Protein AF-A0A7S3X2V7-F1 (afdb_monomer_lite)

Structure (mmCIF, N/CA/C/O backbone):
data_AF-A0A7S3X2V7-F1
#
_entry.id   AF-A0A7S3X2V7-F1
#
loop_
_atom_site.group_PDB
_atom_site.id
_atom_site.type_symbol
_atom_site.label_atom_id
_atom_site.label_alt_id
_atom_site.label_comp_id
_atom_site.label_asym_id
_atom_site.label_entity_id
_atom_site.label_seq_id
_atom_site.pdbx_PDB_ins_code
_atom_site.Cartn_x
_atom_site.Cartn_y
_atom_site.Cartn_z
_atom_site.occupancy
_atom_site.B_iso_or_equiv
_atom_site.auth_seq_id
_atom_site.auth_comp_id
_atom_site.auth_asym_id
_atom_site.auth_atom_id
_atom_site.pdbx_PDB_model_num
ATOM 1 N N . ARG A 1 1 ? 39.806 6.765 -41.021 1.00 55.94 1 ARG A N 1
ATOM 2 C CA . ARG A 1 1 ? 38.901 7.882 -40.631 1.00 55.94 1 ARG A CA 1
ATOM 3 C C . ARG A 1 1 ? 37.576 7.390 -40.038 1.00 55.94 1 ARG A C 1
ATOM 5 O O . ARG A 1 1 ? 37.162 7.951 -39.039 1.00 55.94 1 ARG A O 1
ATOM 12 N N . VAL A 1 2 ? 36.965 6.323 -40.567 1.00 74.69 2 VAL A N 1
ATOM 13 C CA . VAL A 1 2 ? 35.716 5.739 -40.024 1.00 74.69 2 VAL A CA 1
ATOM 14 C C . VAL A 1 2 ? 35.888 5.133 -38.618 1.00 74.69 2 VAL A C 1
ATOM 16 O O . VAL A 1 2 ? 35.018 5.305 -37.776 1.00 74.69 2 VAL A O 1
ATOM 19 N N . HIS A 1 3 ? 37.038 4.521 -38.315 1.00 81.56 3 HIS A N 1
ATOM 20 C CA . HIS A 1 3 ? 37.269 3.863 -37.017 1.00 81.56 3 HIS A CA 1
ATOM 21 C C . HIS A 1 3 ? 37.296 4.809 -35.804 1.00 81.56 3 HIS A C 1
ATOM 23 O O . HIS A 1 3 ? 36.786 4.449 -34.751 1.00 81.56 3 HIS A O 1
ATOM 29 N N . LEU A 1 4 ? 37.828 6.030 -35.946 1.00 86.00 4 LEU A N 1
ATOM 30 C CA . LEU A 1 4 ? 37.823 7.017 -34.854 1.00 86.00 4 LEU A CA 1
ATOM 31 C C . LEU A 1 4 ? 36.401 7.504 -34.549 1.00 86.00 4 LEU A C 1
ATOM 33 O O . LEU A 1 4 ? 36.032 7.639 -33.390 1.00 86.00 4 LEU A O 1
ATOM 37 N N . LEU A 1 5 ? 35.579 7.699 -35.584 1.00 87.81 5 LEU A N 1
ATOM 38 C CA . LEU A 1 5 ? 34.169 8.056 -35.411 1.00 87.81 5 LEU A CA 1
ATOM 39 C C . LEU A 1 5 ? 33.371 6.916 -34.764 1.00 87.81 5 LEU A C 1
ATOM 41 O O . LEU A 1 5 ? 32.508 7.169 -33.931 1.00 87.81 5 LEU A O 1
ATOM 45 N N . GLN A 1 6 ? 33.674 5.661 -35.112 1.00 90.25 6 GLN A N 1
ATOM 46 C CA . GLN A 1 6 ? 33.062 4.489 -34.479 1.00 90.25 6 GLN A CA 1
ATOM 47 C C . GLN A 1 6 ? 33.439 4.362 -32.998 1.00 90.25 6 GLN A C 1
ATOM 49 O O . GLN A 1 6 ? 32.568 4.042 -32.194 1.00 90.25 6 GLN A O 1
ATOM 54 N N . ALA A 1 7 ? 34.698 4.637 -32.641 1.00 91.31 7 ALA A N 1
ATOM 55 C CA . ALA A 1 7 ? 35.160 4.623 -31.254 1.00 91.31 7 ALA A CA 1
ATOM 56 C C . ALA A 1 7 ? 34.448 5.694 -30.414 1.00 91.31 7 ALA A C 1
ATOM 58 O O . ALA A 1 7 ? 33.842 5.369 -29.399 1.00 91.31 7 ALA A O 1
ATOM 59 N N . VAL A 1 8 ? 34.403 6.935 -30.907 1.00 93.12 8 VAL A N 1
ATOM 60 C CA . VAL A 1 8 ? 33.678 8.033 -30.247 1.00 93.12 8 VAL A CA 1
ATOM 61 C C . VAL A 1 8 ? 32.191 7.696 -30.094 1.00 93.12 8 VAL A C 1
ATOM 63 O O . VAL A 1 8 ? 31.619 7.865 -29.022 1.00 93.12 8 VAL A O 1
ATOM 66 N N . ALA A 1 9 ? 31.550 7.145 -31.130 1.00 92.62 9 ALA A N 1
ATOM 67 C CA . ALA A 1 9 ? 30.152 6.722 -31.039 1.00 92.62 9 ALA A CA 1
ATOM 68 C C . ALA A 1 9 ? 29.929 5.608 -29.998 1.00 92.62 9 ALA A C 1
ATOM 70 O O . ALA A 1 9 ? 28.878 5.573 -29.360 1.00 92.62 9 ALA A O 1
ATOM 71 N N . ALA A 1 10 ? 30.886 4.692 -29.821 1.00 93.38 10 ALA A N 1
ATOM 72 C CA . ALA A 1 10 ? 30.808 3.655 -28.796 1.00 93.38 10 ALA A CA 1
ATOM 73 C C . ALA A 1 10 ? 30.930 4.240 -27.381 1.00 93.38 10 ALA A C 1
ATOM 75 O O . ALA A 1 10 ? 30.140 3.868 -26.515 1.00 93.38 10 ALA A O 1
ATOM 76 N N . GLU A 1 11 ? 31.842 5.191 -27.168 1.00 94.94 11 GLU A N 1
ATOM 77 C CA . GLU A 1 11 ? 31.982 5.910 -25.894 1.00 94.94 11 GLU A CA 1
ATOM 78 C C . GLU A 1 11 ? 30.698 6.662 -25.526 1.00 94.94 11 GLU A C 1
ATOM 80 O O . GLU A 1 11 ? 30.207 6.524 -24.406 1.00 94.94 11 GLU A O 1
ATOM 85 N N . TYR A 1 12 ? 30.086 7.374 -26.480 1.00 95.25 12 TYR A N 1
ATOM 86 C CA . TYR A 1 12 ? 28.806 8.053 -26.250 1.00 95.25 12 TYR A CA 1
ATOM 87 C C . TYR A 1 12 ? 27.675 7.084 -25.886 1.00 95.25 12 TYR A C 1
ATOM 89 O O . TYR A 1 12 ? 26.901 7.374 -24.976 1.00 95.25 12 TYR A O 1
ATOM 97 N N . ARG A 1 13 ? 27.574 5.927 -26.558 1.00 94.38 13 ARG A N 1
ATOM 98 C CA . ARG A 1 13 ? 26.570 4.904 -26.209 1.00 94.38 13 ARG A CA 1
ATOM 99 C C . ARG A 1 13 ? 26.810 4.327 -24.818 1.00 94.38 13 ARG A C 1
ATOM 101 O O . ARG A 1 13 ? 25.853 4.136 -24.080 1.00 94.38 13 ARG A O 1
ATOM 108 N N . ALA A 1 14 ? 28.064 4.061 -24.456 1.00 94.69 14 ALA A N 1
ATOM 109 C CA . ALA A 1 14 ? 28.404 3.562 -23.128 1.00 94.69 14 ALA A CA 1
ATOM 110 C C . ALA A 1 14 ? 28.037 4.584 -22.042 1.00 94.69 14 ALA A C 1
ATOM 112 O O . ALA A 1 14 ? 27.352 4.232 -21.087 1.00 94.69 14 ALA A O 1
ATOM 113 N N . ALA A 1 15 ? 28.401 5.855 -22.232 1.00 95.69 15 ALA A N 1
ATOM 114 C CA . ALA A 1 15 ? 28.040 6.931 -21.312 1.00 95.69 15 ALA A CA 1
ATOM 115 C C . ALA A 1 15 ? 26.516 7.095 -21.186 1.00 95.69 15 ALA A C 1
ATOM 117 O O . ALA A 1 15 ? 25.999 7.201 -20.076 1.00 95.69 15 ALA A O 1
ATOM 118 N N . PHE A 1 16 ? 25.788 7.055 -22.306 1.00 94.38 16 PHE A N 1
ATOM 119 C CA . PHE A 1 16 ? 24.325 7.084 -22.299 1.00 94.38 16 PHE A CA 1
ATOM 120 C C . PHE A 1 16 ? 23.737 5.907 -21.515 1.00 94.38 16 PHE A C 1
ATOM 122 O O . PHE A 1 16 ? 22.870 6.117 -20.674 1.00 94.38 16 PHE A O 1
ATOM 129 N N . ASN A 1 17 ? 24.226 4.686 -21.748 1.00 91.75 17 ASN A N 1
ATOM 130 C CA . ASN A 1 17 ? 23.734 3.494 -21.062 1.00 91.75 17 ASN A CA 1
ATOM 131 C C . ASN A 1 17 ? 23.935 3.577 -19.541 1.00 91.75 17 ASN A C 1
ATOM 133 O O . ASN A 1 17 ? 23.062 3.144 -18.796 1.00 91.75 17 ASN A O 1
ATOM 137 N N . GLU A 1 18 ? 25.044 4.145 -19.067 1.00 94.94 18 GLU A N 1
ATOM 138 C CA . GLU A 1 18 ? 25.282 4.329 -17.628 1.00 94.94 18 GLU A CA 1
ATOM 139 C C . GLU A 1 18 ? 24.343 5.376 -17.007 1.00 94.94 18 GLU A C 1
ATOM 141 O O . GLU A 1 18 ? 23.775 5.145 -15.935 1.00 94.94 18 GLU A O 1
ATOM 146 N N . VAL A 1 19 ? 24.095 6.489 -17.707 1.00 94.00 19 VAL A N 1
ATOM 147 C CA . VAL A 1 19 ? 23.106 7.492 -17.272 1.00 94.00 19 VAL A CA 1
ATOM 148 C C . VAL A 1 19 ? 21.696 6.898 -17.271 1.00 94.00 19 VAL A C 1
ATOM 150 O O . VAL A 1 19 ? 20.950 7.083 -16.311 1.00 94.00 19 VAL A O 1
ATOM 153 N N . PHE A 1 20 ? 21.342 6.141 -18.310 1.00 90.12 20 PHE A N 1
ATOM 154 C CA . PHE A 1 20 ? 20.041 5.491 -18.430 1.00 90.12 20 PHE A CA 1
ATOM 155 C C . PHE A 1 20 ? 19.801 4.486 -17.299 1.00 90.12 20 PHE A C 1
ATOM 157 O O . PHE A 1 20 ? 18.752 4.532 -16.662 1.00 90.12 20 PHE A O 1
ATOM 164 N N . LYS A 1 21 ? 20.786 3.631 -16.986 1.00 90.06 21 LYS A N 1
ATOM 165 C CA . LYS A 1 21 ? 20.701 2.689 -15.856 1.00 90.06 21 LYS A CA 1
ATOM 166 C C . LYS A 1 21 ? 20.521 3.404 -14.522 1.00 90.06 21 LYS A C 1
ATOM 168 O O . LYS A 1 21 ? 19.701 2.973 -13.720 1.00 90.06 21 LYS A O 1
ATOM 173 N N . THR A 1 22 ? 21.265 4.488 -14.296 1.00 93.75 22 THR A N 1
ATOM 174 C CA . THR A 1 22 ? 21.130 5.297 -13.073 1.00 93.75 22 THR A CA 1
ATOM 175 C C . THR A 1 22 ? 19.715 5.862 -12.961 1.00 93.75 22 THR A C 1
ATOM 177 O O . THR A 1 22 ? 19.041 5.629 -11.966 1.00 93.75 22 THR A O 1
ATOM 180 N N . CYS A 1 23 ? 19.213 6.496 -14.025 1.00 91.19 23 CYS A N 1
ATOM 181 C CA . CYS A 1 23 ? 17.867 7.068 -14.055 1.00 91.19 23 CYS A CA 1
ATOM 182 C C . CYS A 1 23 ? 16.766 6.009 -13.861 1.00 91.19 23 CYS A C 1
ATOM 184 O O . CYS A 1 23 ? 15.805 6.231 -13.125 1.00 91.19 23 CYS A O 1
ATOM 186 N N . GLN A 1 24 ? 16.919 4.832 -14.475 1.00 89.31 24 GLN A N 1
ATOM 187 C CA . GLN A 1 24 ? 15.991 3.716 -14.295 1.00 89.31 24 GLN A CA 1
ATOM 188 C C . GLN A 1 24 ? 16.021 3.186 -12.852 1.00 89.31 24 GLN A C 1
ATOM 190 O O . GLN A 1 24 ? 14.971 2.867 -12.295 1.00 89.31 24 GLN A O 1
ATOM 195 N N . GLY A 1 25 ? 17.205 3.119 -12.237 1.00 90.12 25 GLY A N 1
ATOM 196 C CA . GLY A 1 25 ? 17.379 2.756 -10.831 1.00 90.12 25 GLY A CA 1
ATOM 197 C C . GLY A 1 25 ? 16.717 3.754 -9.881 1.00 90.12 25 GLY A C 1
ATOM 198 O O . GLY A 1 25 ? 15.956 3.343 -9.007 1.00 90.12 25 GLY A O 1
ATOM 199 N N . ASP A 1 26 ? 16.933 5.053 -10.099 1.00 91.69 26 ASP A N 1
ATOM 200 C CA . ASP A 1 26 ? 16.319 6.124 -9.307 1.00 91.69 26 ASP A CA 1
ATOM 201 C C . ASP A 1 26 ? 14.792 6.067 -9.399 1.00 91.69 26 ASP A C 1
ATOM 203 O O . ASP A 1 26 ? 14.102 6.088 -8.379 1.00 91.69 26 ASP A O 1
ATOM 207 N N . LYS A 1 27 ? 14.250 5.901 -10.614 1.00 90.00 27 LYS A N 1
ATOM 208 C CA . LYS A 1 27 ? 12.806 5.755 -10.812 1.00 90.00 27 LYS A CA 1
ATOM 209 C C . LYS A 1 27 ? 12.255 4.520 -10.100 1.00 90.00 27 LYS A C 1
ATOM 211 O O . LYS A 1 27 ? 11.235 4.623 -9.429 1.00 90.00 27 LYS A O 1
ATOM 216 N N . ARG A 1 28 ? 12.921 3.364 -10.207 1.00 89.56 28 ARG A N 1
ATOM 217 C CA . ARG A 1 28 ? 12.517 2.138 -9.491 1.00 89.56 28 ARG A CA 1
ATOM 218 C C . ARG A 1 28 ? 12.518 2.344 -7.975 1.00 89.56 28 ARG A C 1
ATOM 220 O O . ARG A 1 28 ? 11.549 1.974 -7.328 1.00 89.56 28 ARG A O 1
ATOM 227 N N . SER A 1 29 ? 13.535 3.014 -7.435 1.00 91.56 29 SER A N 1
ATOM 228 C CA . SER A 1 29 ? 13.614 3.357 -6.009 1.00 91.56 29 SER A CA 1
ATOM 229 C C . SER A 1 29 ? 12.447 4.244 -5.559 1.00 91.56 29 SER A C 1
ATOM 231 O O . SER A 1 29 ? 11.794 3.945 -4.562 1.00 91.56 29 SER A O 1
ATOM 233 N N . ILE A 1 30 ? 12.122 5.294 -6.323 1.00 91.62 30 ILE A N 1
ATOM 234 C CA . ILE A 1 30 ? 10.967 6.164 -6.041 1.00 91.62 30 ILE A CA 1
ATOM 235 C C . ILE A 1 30 ? 9.660 5.361 -6.096 1.00 91.62 30 ILE A C 1
ATOM 237 O O . ILE A 1 30 ? 8.814 5.486 -5.213 1.00 91.62 30 ILE A O 1
ATOM 241 N N . MET A 1 31 ? 9.503 4.490 -7.093 1.00 90.25 31 MET A N 1
ATOM 242 C CA . MET A 1 31 ? 8.327 3.627 -7.224 1.00 90.25 31 MET A CA 1
ATOM 243 C C . MET A 1 31 ? 8.175 2.672 -6.037 1.00 90.25 31 MET A C 1
ATOM 245 O O . MET A 1 31 ? 7.065 2.500 -5.533 1.00 90.25 31 MET A O 1
ATOM 249 N N . ASP A 1 32 ? 9.270 2.083 -5.561 1.00 90.44 32 ASP A N 1
ATOM 250 C CA . ASP A 1 32 ? 9.264 1.214 -4.385 1.00 90.44 32 ASP A CA 1
ATOM 251 C C . ASP A 1 32 ? 8.898 1.996 -3.113 1.00 90.44 32 ASP A C 1
ATOM 253 O O . ASP A 1 32 ? 8.081 1.523 -2.321 1.00 90.44 32 ASP A O 1
ATOM 257 N N . GLN A 1 33 ? 9.392 3.231 -2.959 1.00 91.38 33 GLN A N 1
ATOM 258 C CA . GLN A 1 33 ? 8.990 4.121 -1.861 1.00 91.38 33 GLN A CA 1
ATOM 259 C C . GLN A 1 33 ? 7.497 4.464 -1.910 1.00 91.38 33 GLN A C 1
ATOM 261 O O . GLN A 1 33 ? 6.827 4.455 -0.874 1.00 91.38 33 GLN A O 1
ATOM 266 N N . ILE A 1 34 ? 6.951 4.750 -3.098 1.00 91.06 34 ILE A N 1
ATOM 267 C CA . ILE A 1 34 ? 5.514 5.004 -3.251 1.00 91.06 34 ILE A CA 1
ATOM 268 C C . ILE A 1 34 ? 4.722 3.741 -2.900 1.00 91.06 34 ILE A C 1
ATOM 270 O O . ILE A 1 34 ? 3.756 3.826 -2.148 1.00 91.06 34 ILE A O 1
ATOM 274 N N . ARG A 1 35 ? 5.147 2.560 -3.366 1.00 90.75 35 ARG A N 1
ATOM 275 C CA . ARG A 1 35 ? 4.490 1.280 -3.055 1.00 90.75 35 ARG A CA 1
ATOM 276 C C . ARG A 1 35 ? 4.481 0.975 -1.562 1.00 90.75 35 ARG A C 1
ATOM 278 O O . ARG A 1 35 ? 3.449 0.550 -1.049 1.00 90.75 35 ARG A O 1
ATOM 285 N N . GLU A 1 36 ? 5.581 1.224 -0.857 1.00 90.81 36 GLU A N 1
ATOM 286 C CA . GLU A 1 36 ? 5.660 1.054 0.598 1.00 90.81 36 GLU A CA 1
ATOM 287 C C . GLU A 1 36 ? 4.659 1.970 1.321 1.00 90.81 36 GLU A C 1
ATOM 289 O O . GLU A 1 36 ? 3.871 1.514 2.156 1.00 90.81 36 GLU A O 1
ATOM 294 N N . LYS A 1 37 ? 4.614 3.254 0.944 1.00 90.56 37 LYS A N 1
ATOM 295 C CA . LYS A 1 37 ? 3.664 4.225 1.510 1.00 90.56 37 LYS A CA 1
ATOM 296 C C . LYS A 1 37 ? 2.216 3.870 1.173 1.00 90.56 37 LYS A C 1
ATOM 298 O O . LYS A 1 37 ? 1.359 3.912 2.053 1.00 90.56 37 LYS A O 1
ATOM 303 N N . THR A 1 38 ? 1.940 3.462 -0.062 1.00 89.94 38 THR A N 1
ATOM 304 C CA . THR A 1 38 ? 0.631 2.979 -0.522 1.00 89.94 38 THR A CA 1
ATOM 305 C C . THR A 1 38 ? 0.191 1.732 0.242 1.00 89.94 38 THR A C 1
ATOM 307 O O . THR A 1 38 ? -0.965 1.651 0.656 1.00 89.94 38 THR A O 1
ATOM 310 N N . ALA A 1 39 ? 1.095 0.788 0.511 1.00 89.88 39 ALA A N 1
ATOM 311 C CA . ALA A 1 39 ? 0.797 -0.383 1.330 1.00 89.88 39 ALA A CA 1
ATOM 312 C C . ALA A 1 39 ? 0.440 0.010 2.773 1.00 89.88 39 ALA A C 1
ATOM 314 O O . ALA A 1 39 ? -0.544 -0.494 3.321 1.00 89.88 39 ALA A O 1
ATOM 315 N N . ARG A 1 40 ? 1.169 0.968 3.366 1.00 90.44 40 ARG A N 1
ATOM 316 C CA . ARG A 1 40 ? 0.821 1.512 4.688 1.00 90.44 40 ARG A CA 1
ATOM 317 C C . ARG A 1 40 ? -0.536 2.220 4.673 1.00 90.44 40 ARG A C 1
ATOM 319 O O . ARG A 1 40 ? -1.332 1.982 5.575 1.00 90.44 40 ARG A O 1
ATOM 326 N N . MET A 1 41 ? -0.841 3.015 3.644 1.00 88.75 41 MET A N 1
ATOM 327 C CA . MET A 1 41 ? -2.157 3.650 3.488 1.00 88.75 41 MET A CA 1
ATOM 328 C C . MET A 1 41 ? -3.286 2.614 3.410 1.00 88.75 41 MET A C 1
ATOM 330 O O . MET A 1 41 ? -4.289 2.772 4.100 1.00 88.75 41 MET A O 1
ATOM 334 N N . ARG A 1 42 ? -3.109 1.521 2.653 1.00 88.62 42 ARG A N 1
ATOM 335 C CA . ARG A 1 42 ? -4.083 0.414 2.593 1.00 88.62 42 ARG A CA 1
ATOM 336 C C . ARG A 1 42 ? -4.277 -0.265 3.956 1.00 88.62 42 ARG A C 1
ATOM 338 O O . ARG A 1 42 ? -5.409 -0.581 4.303 1.00 88.62 42 ARG A O 1
ATOM 345 N N . SER A 1 43 ? -3.210 -0.443 4.744 1.00 87.06 43 SER A N 1
ATOM 346 C CA . SER A 1 43 ? -3.307 -0.960 6.123 1.00 87.06 43 SER A CA 1
ATOM 347 C C . SER A 1 43 ? -4.141 -0.040 7.011 1.00 87.06 43 SER A C 1
ATOM 349 O O . SER A 1 43 ? -5.055 -0.506 7.678 1.00 87.06 43 SER A O 1
ATOM 351 N N . ILE A 1 44 ? -3.868 1.268 6.985 1.00 86.75 44 ILE A N 1
ATOM 352 C CA . ILE A 1 44 ? -4.601 2.253 7.794 1.00 86.75 44 ILE A CA 1
ATOM 353 C C . ILE A 1 44 ? -6.078 2.311 7.380 1.00 86.75 44 ILE A C 1
ATOM 355 O O . ILE A 1 44 ? -6.956 2.352 8.236 1.00 86.75 44 ILE A O 1
ATOM 359 N N . LEU A 1 45 ? -6.370 2.269 6.078 1.00 86.31 45 LEU A N 1
ATOM 360 C CA . LEU A 1 45 ? -7.742 2.221 5.563 1.00 86.31 45 LEU A CA 1
ATOM 361 C C . LEU A 1 45 ? -8.481 0.949 6.003 1.00 86.31 45 LEU A C 1
ATOM 363 O O . LEU A 1 45 ? -9.645 1.027 6.391 1.00 86.31 45 LEU A O 1
ATOM 367 N N . ALA A 1 46 ? -7.798 -0.201 6.016 1.00 84.62 46 ALA A N 1
ATOM 368 C CA . ALA A 1 46 ? -8.351 -1.446 6.542 1.00 84.62 46 ALA A CA 1
ATOM 369 C C . ALA A 1 46 ? -8.615 -1.368 8.058 1.00 84.62 46 ALA A C 1
ATOM 371 O O . ALA A 1 46 ? -9.652 -1.843 8.518 1.00 84.62 46 ALA A O 1
ATOM 372 N N . GLU A 1 47 ? -7.720 -0.734 8.825 1.00 83.75 47 GLU A N 1
ATOM 373 C CA . GLU A 1 47 ? -7.898 -0.482 10.264 1.00 83.75 47 GLU A CA 1
ATOM 374 C C . GLU A 1 47 ? -9.081 0.464 10.547 1.00 83.75 47 GLU A C 1
ATOM 376 O O . GLU A 1 47 ? -9.816 0.260 11.513 1.00 83.75 47 GLU A O 1
ATOM 381 N N . LEU A 1 48 ? -9.300 1.471 9.695 1.00 82.31 48 LEU A N 1
ATOM 382 C CA . LEU A 1 48 ? -10.427 2.408 9.785 1.00 82.31 48 LEU A CA 1
ATOM 383 C C . LEU A 1 48 ? -11.733 1.862 9.178 1.00 82.31 48 LEU A C 1
ATOM 385 O O . LEU A 1 48 ? -12.777 2.488 9.349 1.00 82.31 48 LEU A O 1
ATOM 389 N N . GLN A 1 49 ? -11.685 0.716 8.487 1.00 79.50 49 GLN A N 1
ATOM 390 C CA . GLN A 1 49 ? -12.793 0.134 7.714 1.00 79.50 49 GLN A CA 1
ATOM 391 C C . GLN A 1 49 ? -13.389 1.096 6.669 1.00 79.50 49 GLN A C 1
ATOM 393 O O . GLN A 1 49 ? -14.597 1.111 6.433 1.00 79.50 49 GLN A O 1
ATOM 398 N N . VAL A 1 50 ? -12.535 1.901 6.033 1.00 80.31 50 VAL A N 1
ATOM 399 C CA . VAL A 1 50 ? -12.923 2.824 4.958 1.00 80.31 50 VAL A CA 1
ATOM 400 C C . VAL A 1 50 ? -12.417 2.276 3.629 1.00 80.31 50 VAL A C 1
ATOM 402 O O . VAL A 1 50 ? -11.219 2.069 3.451 1.00 80.31 50 VAL A O 1
ATOM 405 N N . GLU A 1 51 ? -13.326 2.062 2.680 1.00 73.44 51 GLU A N 1
ATOM 406 C CA . GLU A 1 51 ? -12.958 1.725 1.305 1.00 73.44 51 GLU A CA 1
ATOM 407 C C . GLU A 1 51 ? -12.663 3.010 0.524 1.00 73.44 51 GLU A C 1
ATOM 409 O O . GLU A 1 51 ? -13.562 3.784 0.198 1.00 73.44 51 GLU A O 1
ATOM 414 N N . GLU A 1 52 ? -11.385 3.244 0.229 1.00 77.81 52 GLU A N 1
ATOM 415 C CA . GLU A 1 52 ? -10.926 4.348 -0.615 1.00 77.81 52 GLU A CA 1
ATOM 416 C C . GLU A 1 52 ? -9.880 3.844 -1.618 1.00 77.81 52 GLU A C 1
ATOM 418 O O . GLU A 1 52 ? -9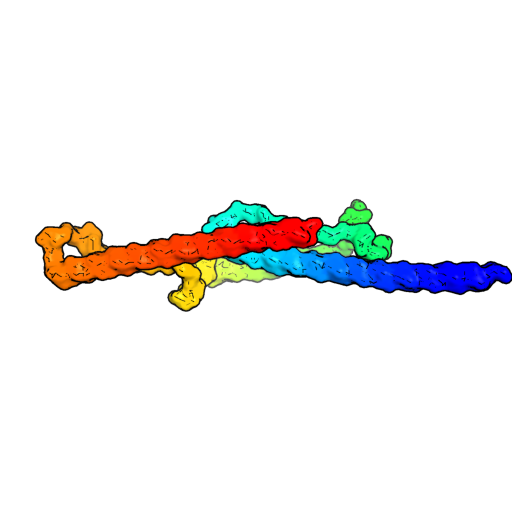.054 2.983 -1.299 1.00 77.81 52 GLU A O 1
ATOM 423 N N . GLU A 1 53 ? -9.907 4.380 -2.840 1.00 76.06 53 GLU A N 1
ATOM 424 C CA . GLU A 1 53 ? -8.914 4.053 -3.861 1.00 76.06 53 GLU A CA 1
ATOM 425 C C . GLU A 1 53 ? -7.560 4.690 -3.534 1.00 76.06 53 GLU A C 1
ATOM 427 O O . GLU A 1 53 ? -7.429 5.907 -3.393 1.00 76.06 53 GLU A O 1
ATOM 432 N N . VAL A 1 54 ? -6.526 3.850 -3.453 1.00 81.31 54 VAL A N 1
ATOM 433 C CA . VAL A 1 54 ? -5.144 4.289 -3.241 1.00 81.31 54 VAL A CA 1
ATOM 434 C C . VAL A 1 54 ? -4.374 4.196 -4.563 1.00 81.31 54 VAL A C 1
ATOM 436 O O . VAL A 1 54 ? -4.405 3.127 -5.180 1.00 81.31 54 VAL A O 1
ATOM 439 N N . PRO A 1 55 ? -3.648 5.252 -4.984 1.00 76.81 55 PRO A N 1
ATOM 440 C CA . PRO A 1 55 ? -2.852 5.230 -6.208 1.00 76.81 55 PRO A CA 1
ATOM 441 C C . PRO A 1 55 ? -1.855 4.066 -6.241 1.00 76.81 55 PRO A C 1
ATOM 443 O O . PRO A 1 55 ? -1.085 3.863 -5.297 1.00 76.81 55 PRO A O 1
ATOM 446 N N . ASP A 1 56 ? -1.860 3.324 -7.348 1.00 79.31 56 ASP A N 1
ATOM 447 C CA . ASP A 1 56 ? -0.951 2.208 -7.610 1.00 79.31 56 ASP A CA 1
ATOM 448 C C . ASP A 1 56 ? -0.138 2.501 -8.877 1.00 79.31 56 ASP A C 1
ATOM 450 O O . ASP A 1 56 ? -0.572 2.180 -9.987 1.00 79.31 56 ASP A O 1
ATOM 454 N N . PRO A 1 57 ? 1.008 3.190 -8.758 1.00 80.12 57 PRO A N 1
ATOM 455 C CA . PRO A 1 57 ? 1.793 3.530 -9.928 1.00 80.12 57 PRO A CA 1
ATOM 456 C C . PRO A 1 57 ? 2.438 2.266 -10.511 1.00 80.12 57 PRO A C 1
ATOM 458 O O . PRO A 1 57 ? 3.004 1.428 -9.799 1.00 80.12 57 PRO A O 1
ATOM 461 N N . GLN A 1 58 ? 2.390 2.159 -11.836 1.00 80.81 58 GLN A N 1
ATOM 462 C CA . GLN A 1 58 ? 3.008 1.085 -12.607 1.00 80.81 58 GLN A CA 1
ATOM 463 C C . GLN A 1 58 ? 4.000 1.678 -13.608 1.00 80.81 58 GLN A C 1
ATOM 465 O O . GLN A 1 58 ? 3.794 2.778 -14.122 1.00 80.81 58 GLN A O 1
ATOM 470 N N . LEU A 1 59 ? 5.091 0.955 -13.866 1.00 78.69 59 LEU A N 1
ATOM 471 C CA . LEU A 1 59 ? 6.028 1.332 -14.922 1.00 78.69 59 LEU A CA 1
ATOM 472 C C . LEU A 1 59 ? 5.360 1.107 -16.277 1.00 78.69 59 LEU A C 1
ATOM 474 O O . LEU A 1 59 ? 4.665 0.111 -16.480 1.00 78.69 59 LEU A O 1
ATOM 478 N N . HIS A 1 60 ? 5.584 2.025 -17.209 1.00 79.88 60 HIS A N 1
ATOM 479 C CA . HIS A 1 60 ? 5.134 1.820 -18.577 1.00 79.88 60 HIS A CA 1
ATOM 480 C C . HIS A 1 60 ? 6.089 0.853 -19.286 1.00 79.88 60 HIS A C 1
ATOM 482 O O . HIS A 1 60 ? 7.304 0.974 -19.162 1.00 79.88 60 HIS A O 1
ATOM 488 N N . ASP A 1 61 ? 5.548 -0.042 -20.113 1.00 78.25 61 ASP A N 1
ATOM 489 C CA . ASP A 1 61 ? 6.306 -0.942 -20.995 1.00 78.25 61 ASP A CA 1
ATOM 490 C C . ASP A 1 61 ? 7.468 -0.280 -21.766 1.00 78.25 61 ASP A C 1
ATOM 492 O O . ASP A 1 61 ? 8.487 -0.914 -22.009 1.00 78.25 61 ASP A O 1
ATOM 496 N N . THR A 1 62 ? 7.365 1.001 -22.139 1.00 79.19 62 THR A N 1
ATOM 497 C CA . THR A 1 62 ? 8.425 1.715 -22.874 1.00 79.19 62 THR A CA 1
ATOM 498 C C . THR A 1 62 ? 9.644 2.067 -22.018 1.00 79.19 62 THR A C 1
ATOM 500 O O . THR A 1 62 ? 10.662 2.509 -22.543 1.00 79.19 62 THR A O 1
ATOM 503 N N . GLU A 1 63 ? 9.535 1.933 -20.699 1.00 79.50 63 GLU A N 1
ATOM 504 C CA . GLU A 1 63 ? 10.585 2.266 -19.731 1.00 79.50 63 GLU A CA 1
ATOM 505 C C . GLU A 1 63 ? 11.495 1.071 -19.433 1.00 79.50 63 GLU A C 1
ATOM 507 O O . GLU A 1 63 ? 12.583 1.229 -18.870 1.00 79.50 63 GLU A O 1
ATOM 512 N N . GLU A 1 64 ? 11.075 -0.126 -19.841 1.00 80.19 64 GLU A N 1
ATOM 513 C CA . GLU A 1 64 ? 11.881 -1.334 -19.791 1.00 80.19 64 GLU A CA 1
ATOM 514 C C . GLU A 1 64 ? 12.477 -1.611 -21.170 1.00 80.19 64 GLU A C 1
ATOM 516 O O . GLU A 1 64 ? 11.784 -1.999 -22.106 1.00 80.19 64 GLU A O 1
ATOM 521 N N . ALA A 1 65 ? 13.794 -1.430 -21.298 1.00 79.81 65 ALA A N 1
ATOM 522 C CA . ALA A 1 65 ? 14.499 -1.644 -22.563 1.00 79.81 65 ALA A CA 1
ATOM 523 C C . ALA A 1 65 ? 14.279 -3.058 -23.138 1.00 79.81 65 ALA A C 1
ATOM 525 O O . ALA A 1 65 ? 14.167 -3.225 -24.352 1.00 79.81 65 ALA A O 1
ATOM 526 N N . ASP A 1 66 ? 14.168 -4.060 -22.262 1.00 82.44 66 ASP A N 1
ATOM 527 C CA . ASP A 1 66 ? 13.989 -5.460 -22.644 1.00 82.44 66 ASP A CA 1
ATOM 528 C C . ASP A 1 66 ? 12.543 -5.804 -23.032 1.00 82.44 66 ASP A C 1
ATOM 530 O O . ASP A 1 66 ? 12.325 -6.847 -23.647 1.00 82.44 66 ASP A O 1
ATOM 534 N N . ALA A 1 67 ? 11.559 -4.942 -22.738 1.00 83.06 67 ALA A N 1
ATOM 535 C CA . ALA A 1 67 ? 10.156 -5.207 -23.064 1.00 83.06 67 ALA A CA 1
ATOM 536 C C . ALA A 1 67 ? 9.936 -5.374 -24.574 1.00 83.06 67 ALA A C 1
ATOM 538 O O . ALA A 1 67 ? 9.117 -6.182 -24.986 1.00 83.06 67 ALA A O 1
ATOM 539 N N . VAL A 1 68 ? 10.727 -4.693 -25.410 1.00 82.94 68 VAL A N 1
ATOM 540 C CA . VAL A 1 68 ? 10.679 -4.829 -26.880 1.00 82.94 68 VAL A CA 1
ATOM 541 C C . VAL A 1 68 ? 11.099 -6.228 -27.353 1.00 82.94 68 VAL A C 1
ATOM 543 O O . VAL A 1 68 ? 10.722 -6.658 -28.441 1.00 82.94 68 VAL A O 1
ATOM 546 N N . LEU A 1 69 ? 11.903 -6.938 -26.559 1.00 86.50 69 LEU A N 1
ATOM 547 C CA . LEU A 1 69 ? 12.369 -8.290 -26.874 1.00 86.50 69 LEU A CA 1
ATOM 548 C C . LEU A 1 69 ? 11.434 -9.375 -26.329 1.00 86.50 69 LEU A C 1
ATOM 550 O O . LEU A 1 69 ? 11.615 -10.549 -26.655 1.00 86.50 69 LEU A O 1
ATOM 554 N N . GLN A 1 70 ? 10.463 -9.002 -25.497 1.00 85.31 70 GLN A N 1
ATOM 555 C CA . GLN A 1 70 ? 9.504 -9.919 -24.900 1.00 85.31 70 GLN A CA 1
ATOM 556 C C . GLN A 1 70 ? 8.170 -9.820 -25.635 1.00 85.31 70 GLN A C 1
ATOM 558 O O . GLN A 1 70 ? 7.660 -8.733 -25.871 1.00 85.31 70 GLN A O 1
ATOM 563 N N . VAL A 1 71 ? 7.599 -10.973 -25.979 1.00 85.69 71 VAL A N 1
ATOM 564 C CA . VAL A 1 71 ? 6.249 -11.055 -26.543 1.00 85.69 71 VAL A CA 1
ATOM 565 C C . VAL A 1 71 ? 5.301 -11.412 -25.410 1.00 85.69 71 VAL A C 1
ATOM 567 O O . VAL A 1 71 ? 5.509 -12.420 -24.731 1.00 85.69 71 VAL A O 1
ATOM 570 N N . LYS A 1 72 ? 4.273 -10.593 -25.191 1.00 84.88 72 LYS A N 1
ATOM 571 C CA . LYS A 1 72 ? 3.232 -10.881 -24.198 1.00 84.88 72 LYS A CA 1
ATOM 572 C C . LYS A 1 72 ? 2.217 -11.849 -24.803 1.00 84.88 72 LYS A C 1
ATOM 574 O O . LYS A 1 72 ? 1.859 -11.725 -25.971 1.00 84.88 72 LYS A O 1
ATOM 579 N N . ASP A 1 73 ? 1.665 -12.754 -23.998 1.00 85.19 73 ASP A N 1
ATOM 580 C CA . ASP A 1 73 ? 0.616 -13.682 -24.459 1.00 85.19 73 ASP A CA 1
ATOM 581 C C . ASP A 1 73 ? -0.605 -12.943 -25.036 1.00 85.19 73 ASP A C 1
ATOM 583 O O . ASP A 1 73 ? -1.250 -13.427 -25.961 1.00 85.19 73 ASP A O 1
ATOM 587 N N . SER A 1 74 ? -0.882 -11.727 -24.550 1.00 84.94 74 SER A N 1
ATOM 588 C CA . SER A 1 74 ? -1.935 -10.847 -25.070 1.00 84.94 74 SER A CA 1
ATOM 589 C C . SER A 1 74 ? -1.698 -10.352 -26.502 1.00 84.94 74 SER A C 1
ATOM 591 O O . SER A 1 74 ? -2.642 -9.914 -27.153 1.00 84.94 74 SER A O 1
ATOM 593 N N . GLU A 1 75 ? -0.458 -10.383 -26.995 1.00 85.38 75 GLU A N 1
ATOM 594 C CA . GLU A 1 75 ? -0.113 -10.013 -28.376 1.00 85.38 75 GLU A CA 1
ATOM 595 C C . GLU A 1 75 ? -0.342 -11.177 -29.354 1.00 85.38 75 GLU A C 1
ATOM 597 O O . GLU A 1 75 ? -0.392 -10.979 -30.572 1.00 85.38 75 GLU A O 1
ATOM 602 N N . ILE A 1 76 ? -0.524 -12.396 -28.836 1.00 86.12 76 ILE A N 1
ATOM 603 C CA . ILE A 1 76 ? -0.790 -13.593 -29.628 1.00 86.12 76 ILE A CA 1
ATOM 604 C C . ILE A 1 76 ? -2.304 -13.727 -29.807 1.00 86.12 76 ILE A C 1
ATOM 606 O O . ILE A 1 76 ? -3.032 -14.174 -28.930 1.00 86.12 76 ILE A O 1
ATOM 610 N N . SER A 1 77 ? -2.790 -13.358 -30.990 1.00 85.94 77 SER A N 1
ATOM 611 C CA . SER A 1 77 ? -4.218 -13.440 -31.346 1.00 85.94 77 SER A CA 1
ATOM 612 C C . SER A 1 77 ? -4.719 -14.859 -31.643 1.00 85.94 77 SER A C 1
ATOM 614 O O . SER A 1 77 ? -5.914 -15.063 -31.846 1.00 85.94 77 SER A O 1
ATOM 616 N N . VAL A 1 78 ? -3.817 -15.840 -31.701 1.00 87.88 78 VAL A N 1
ATOM 617 C CA . VAL A 1 78 ? -4.140 -17.230 -32.033 1.00 87.88 78 VAL A CA 1
ATOM 618 C C . VAL A 1 78 ? -4.303 -18.034 -30.750 1.00 87.88 78 VAL A C 1
ATOM 620 O O . VAL A 1 78 ? -3.418 -18.036 -29.897 1.00 87.88 78 VAL A O 1
ATOM 623 N N . GLU A 1 79 ? -5.413 -18.764 -30.636 1.00 81.94 79 GLU A N 1
ATOM 624 C CA . GLU A 1 79 ? -5.613 -19.702 -29.534 1.00 81.94 79 GLU A CA 1
ATOM 625 C C . GLU A 1 79 ? -4.512 -20.767 -29.539 1.00 81.94 79 GLU A C 1
ATOM 627 O O . GLU A 1 79 ? -4.244 -21.419 -30.554 1.00 81.94 79 GLU A O 1
ATOM 632 N N . LYS A 1 80 ? -3.864 -20.953 -28.385 1.00 83.75 80 LYS A N 1
ATOM 633 C CA . LYS A 1 80 ? -2.875 -22.014 -28.206 1.00 83.75 80 LYS A CA 1
ATOM 634 C C . LYS A 1 80 ? -3.553 -23.353 -28.481 1.00 83.75 80 LYS A C 1
ATOM 636 O O . LYS A 1 80 ? -4.457 -23.750 -27.753 1.00 83.75 80 LYS A O 1
ATOM 641 N N . TRP A 1 81 ? -3.104 -24.059 -29.515 1.00 85.88 81 TRP A N 1
ATOM 642 C CA . TRP A 1 81 ? -3.597 -25.404 -29.779 1.00 85.88 81 TRP A CA 1
ATOM 643 C C . TRP A 1 81 ? -3.150 -26.345 -28.657 1.00 85.88 81 TRP A C 1
ATOM 645 O O . TRP A 1 81 ? -1.957 -26.460 -28.372 1.00 85.88 81 TRP A O 1
ATOM 655 N N . ILE A 1 82 ? -4.119 -27.007 -28.030 1.00 85.00 82 ILE A N 1
ATOM 656 C CA . ILE A 1 82 ? -3.905 -27.980 -26.960 1.00 85.00 82 ILE A CA 1
ATOM 657 C C . ILE A 1 82 ? -4.250 -29.360 -27.523 1.00 85.00 82 ILE A C 1
ATOM 659 O O . ILE A 1 82 ? -5.329 -29.568 -28.083 1.00 85.00 82 ILE A O 1
ATOM 663 N N . SER A 1 83 ? -3.329 -30.315 -27.385 1.00 90.25 83 SER A N 1
ATOM 664 C CA . SER A 1 83 ? -3.581 -31.704 -27.783 1.00 90.25 83 SER A CA 1
ATOM 665 C C . SER A 1 83 ? -4.707 -32.315 -26.931 1.00 90.25 83 SER A C 1
ATOM 667 O O . SER A 1 83 ? -4.784 -32.017 -25.738 1.00 90.25 83 SER A O 1
ATOM 669 N N . PRO A 1 84 ? -5.540 -33.235 -27.459 1.00 89.56 84 PRO A N 1
ATOM 670 C CA . PRO A 1 84 ? -6.586 -33.901 -26.676 1.00 89.56 84 PRO A CA 1
ATOM 671 C C . PRO A 1 84 ? -6.088 -34.576 -25.387 1.00 89.56 84 PRO A C 1
ATOM 673 O O . PRO A 1 84 ? -6.821 -34.650 -24.403 1.00 89.56 84 PRO A O 1
ATOM 676 N N . GLU A 1 85 ? -4.847 -35.072 -25.367 1.00 88.50 85 GLU A N 1
ATOM 677 C CA . GLU A 1 85 ? -4.237 -35.651 -24.161 1.00 88.50 85 GLU A CA 1
ATOM 678 C C . GLU A 1 85 ? -3.882 -34.593 -23.111 1.00 88.50 85 GLU A C 1
ATOM 680 O O . GLU A 1 85 ? -4.009 -34.827 -21.911 1.00 88.50 85 GLU A O 1
ATOM 685 N N . GLU A 1 86 ? -3.432 -33.425 -23.560 1.00 87.44 86 GLU A N 1
ATOM 686 C CA . GLU A 1 86 ? -3.058 -32.308 -22.699 1.00 87.44 86 GLU A CA 1
ATOM 687 C C . GLU A 1 86 ? -4.306 -31.621 -22.137 1.00 87.44 86 GLU A C 1
ATOM 689 O O . GLU A 1 86 ? -4.351 -31.313 -20.949 1.00 87.44 86 GLU A O 1
ATOM 694 N N . GLN A 1 87 ? -5.368 -31.523 -22.940 1.00 88.94 87 GLN A N 1
ATOM 695 C CA . GLN A 1 87 ? -6.677 -31.056 -22.494 1.00 88.94 87 GLN A CA 1
ATOM 696 C C . GLN A 1 87 ? -7.245 -31.952 -21.385 1.00 88.94 87 GLN A C 1
ATOM 698 O O . GLN A 1 87 ? -7.635 -31.446 -20.339 1.00 88.94 87 GLN A O 1
ATOM 703 N N . LYS A 1 88 ? -7.186 -33.283 -21.548 1.00 91.25 88 LYS A N 1
ATOM 704 C CA . LYS A 1 88 ? -7.595 -34.228 -20.492 1.00 91.25 88 LYS A CA 1
ATOM 705 C C . LYS A 1 88 ? -6.795 -34.048 -19.204 1.00 91.25 88 LYS A C 1
ATOM 707 O O . LYS A 1 88 ? -7.381 -34.058 -18.133 1.00 91.25 88 LYS A O 1
ATOM 712 N N . LYS A 1 89 ? -5.477 -33.832 -19.290 1.00 91.38 89 LYS A N 1
ATOM 713 C CA . LYS A 1 89 ? -4.649 -33.557 -18.102 1.00 91.38 89 LYS A CA 1
ATOM 714 C C . LYS A 1 89 ? -5.046 -32.258 -17.405 1.00 91.38 89 LYS A C 1
ATOM 716 O O . LYS A 1 89 ? -5.051 -32.218 -16.178 1.00 91.38 89 LYS A O 1
ATOM 721 N N . ILE A 1 90 ? -5.353 -31.206 -18.167 1.00 89.69 90 ILE A N 1
ATOM 722 C CA . ILE A 1 90 ? -5.816 -29.924 -17.621 1.00 89.69 90 ILE A CA 1
ATOM 723 C C . ILE A 1 90 ? -7.171 -30.103 -16.935 1.00 89.69 90 ILE A C 1
ATOM 725 O O . ILE A 1 90 ? -7.354 -29.613 -15.823 1.00 89.69 90 ILE A O 1
ATOM 729 N N . ASP A 1 91 ? -8.096 -30.821 -17.565 1.00 90.94 91 ASP A N 1
ATOM 730 C CA . ASP A 1 91 ? -9.439 -31.047 -17.032 1.00 90.94 91 ASP A CA 1
ATOM 731 C C . ASP A 1 91 ? -9.409 -31.958 -15.794 1.00 90.94 91 ASP A C 1
ATOM 733 O O . ASP A 1 91 ? -10.036 -31.630 -14.789 1.00 90.94 91 ASP A O 1
ATOM 737 N N . ASP A 1 92 ? -8.602 -33.024 -15.799 1.00 92.50 92 ASP A N 1
ATOM 738 C CA . ASP A 1 92 ? -8.375 -33.887 -14.631 1.00 92.50 92 ASP A CA 1
ATOM 739 C C . ASP A 1 92 ? -7.737 -33.105 -13.470 1.00 92.50 92 ASP A C 1
ATOM 741 O O . ASP A 1 92 ? -8.123 -33.266 -12.310 1.00 92.50 92 ASP A O 1
ATOM 745 N N . ALA A 1 93 ? -6.767 -32.228 -13.762 1.00 90.50 93 ALA A N 1
ATOM 746 C CA . ALA A 1 93 ? -6.143 -31.372 -12.756 1.00 90.50 93 ALA A CA 1
ATOM 747 C C . ALA A 1 93 ? -7.137 -30.356 -12.174 1.00 90.50 93 ALA A C 1
ATOM 749 O O . ALA A 1 93 ? -7.177 -30.175 -10.956 1.00 90.50 93 ALA A O 1
ATOM 750 N N . LYS A 1 94 ? -7.970 -29.733 -13.019 1.00 91.38 94 LYS A N 1
ATOM 751 C CA . LYS A 1 94 ? -9.042 -28.826 -12.585 1.00 91.38 94 LYS A CA 1
ATOM 752 C C . LYS A 1 94 ? -10.080 -29.550 -11.734 1.00 91.38 94 LYS A C 1
ATOM 754 O O . LYS A 1 94 ? -10.408 -29.058 -10.662 1.00 91.38 94 LYS A O 1
ATOM 759 N N . ALA A 1 95 ? -10.535 -30.728 -12.159 1.00 91.94 95 ALA A N 1
ATOM 760 C CA . ALA A 1 95 ? -11.502 -31.532 -11.416 1.00 91.94 95 ALA A CA 1
ATOM 761 C C . ALA A 1 95 ? -10.959 -31.938 -10.039 1.00 91.94 95 ALA A C 1
ATOM 763 O O . ALA A 1 95 ? -11.659 -31.826 -9.034 1.00 91.94 95 ALA A O 1
ATOM 764 N N . LYS A 1 96 ? -9.684 -32.342 -9.969 1.00 91.31 96 LYS A N 1
ATOM 765 C CA . LYS A 1 96 ? -9.026 -32.693 -8.706 1.00 91.31 96 LYS A CA 1
ATOM 766 C C . LYS A 1 96 ? -8.869 -31.491 -7.772 1.00 91.31 96 LYS A C 1
ATOM 768 O O . LYS A 1 96 ? -9.054 -31.633 -6.564 1.00 91.31 96 LYS A O 1
ATOM 773 N N . GLU A 1 97 ? -8.530 -30.318 -8.305 1.00 87.56 97 GLU A N 1
ATOM 774 C CA . GLU A 1 97 ? -8.403 -29.098 -7.501 1.00 87.56 97 GLU A CA 1
ATOM 775 C C . GLU A 1 97 ? -9.775 -28.576 -7.042 1.00 87.56 97 GLU A C 1
ATOM 777 O O . GLU A 1 97 ? -9.914 -28.161 -5.892 1.00 87.56 97 GLU A O 1
ATOM 782 N N . GLU A 1 98 ? -10.817 -28.672 -7.874 1.00 87.19 98 GLU A N 1
ATOM 783 C CA . GLU A 1 98 ? -12.201 -28.371 -7.481 1.00 87.19 98 GLU A CA 1
ATOM 784 C C . GLU A 1 98 ? -12.712 -29.323 -6.400 1.00 87.19 98 GLU A C 1
ATOM 786 O O . GLU A 1 98 ? -13.324 -28.875 -5.429 1.00 87.19 98 GLU A O 1
ATOM 791 N N . GLU A 1 99 ? -12.439 -30.623 -6.525 1.00 87.75 99 GLU A N 1
ATOM 792 C CA . GLU A 1 99 ? -12.798 -31.606 -5.507 1.00 87.75 99 GLU A CA 1
ATOM 793 C C . GLU A 1 99 ? -12.064 -31.318 -4.193 1.00 87.75 99 GLU A C 1
ATOM 795 O O . GLU A 1 99 ? -12.687 -31.295 -3.130 1.00 87.75 99 GLU A O 1
ATOM 800 N N . ARG A 1 100 ? -10.768 -30.988 -4.256 1.00 86.31 100 ARG A N 1
ATOM 801 C CA . ARG A 1 100 ? -9.991 -30.545 -3.092 1.00 86.31 100 ARG A CA 1
ATOM 802 C C . ARG A 1 100 ? -10.586 -29.282 -2.461 1.00 86.31 100 ARG A C 1
ATOM 804 O O . ARG A 1 100 ? -10.738 -29.238 -1.241 1.00 86.31 100 ARG A O 1
ATOM 811 N N . LEU A 1 101 ? -10.949 -28.270 -3.253 1.00 82.12 101 LEU A N 1
ATOM 812 C CA . LEU A 1 101 ? -11.598 -27.051 -2.752 1.00 82.12 101 LEU A CA 1
ATOM 813 C C . LEU A 1 101 ? -12.965 -27.347 -2.130 1.00 82.12 101 LEU A C 1
ATOM 815 O O . LEU A 1 101 ? -13.322 -26.745 -1.117 1.00 82.12 101 LEU A O 1
ATOM 819 N N . ARG A 1 102 ? -13.739 -28.261 -2.718 1.00 81.88 102 ARG A N 1
ATOM 820 C CA . ARG A 1 102 ? -15.049 -28.672 -2.207 1.00 81.88 102 ARG A CA 1
ATOM 821 C C . ARG A 1 102 ? -14.917 -29.402 -0.878 1.00 81.88 102 ARG A C 1
ATOM 823 O O . ARG A 1 102 ? -15.613 -29.041 0.064 1.00 81.88 102 ARG A O 1
ATOM 830 N N . GLN A 1 103 ? -13.987 -30.349 -0.775 1.00 80.75 103 GLN A N 1
ATOM 831 C CA . GLN A 1 103 ? -13.686 -31.050 0.472 1.00 80.75 103 GLN A CA 1
ATOM 832 C C . GLN A 1 103 ? -13.183 -30.086 1.550 1.00 80.75 103 GLN A C 1
ATOM 834 O O . GLN A 1 103 ? -13.590 -30.203 2.705 1.00 80.75 103 GLN A O 1
ATOM 839 N N . LEU A 1 104 ? -12.349 -29.105 1.183 1.00 76.62 104 LEU A N 1
ATOM 840 C CA . LEU A 1 104 ? -11.910 -28.062 2.107 1.00 76.62 104 LEU A CA 1
ATOM 841 C C . LEU A 1 104 ? -13.106 -27.241 2.603 1.00 76.62 104 LEU A C 1
ATOM 843 O O . LEU A 1 104 ? -13.272 -27.091 3.803 1.00 76.62 104 LEU A O 1
ATOM 847 N N . ARG A 1 105 ? -13.996 -26.796 1.704 1.00 71.50 105 ARG A N 1
ATOM 848 C CA . ARG A 1 105 ? -15.217 -26.057 2.067 1.00 71.50 105 ARG A CA 1
ATOM 849 C C . ARG A 1 105 ? -16.186 -26.887 2.907 1.00 71.50 105 ARG A C 1
ATOM 851 O O . ARG A 1 105 ? -16.822 -26.338 3.800 1.00 71.50 105 ARG A O 1
ATOM 858 N N . GLU A 1 106 ? -16.362 -28.175 2.633 1.00 71.62 106 GLU A N 1
ATOM 859 C CA . GLU A 1 106 ? -17.297 -29.036 3.371 1.00 71.62 106 GLU A CA 1
ATOM 860 C C . GLU A 1 106 ? -16.805 -29.314 4.799 1.00 71.62 106 GLU A C 1
ATOM 862 O O . GLU A 1 106 ? -17.600 -29.202 5.735 1.00 71.62 106 GLU A O 1
ATOM 867 N N . ASN A 1 107 ? -15.500 -29.536 4.987 1.00 62.38 107 ASN A N 1
ATOM 868 C CA . ASN A 1 107 ? -14.900 -29.825 6.295 1.00 62.38 107 ASN A CA 1
ATOM 869 C C . ASN A 1 107 ? -14.729 -28.600 7.211 1.00 62.38 107 ASN A C 1
ATOM 871 O O . ASN A 1 107 ? -14.400 -28.759 8.385 1.00 62.38 107 ASN A O 1
ATOM 875 N N . ASP A 1 108 ? -15.004 -27.387 6.729 1.00 69.38 108 ASP A N 1
ATOM 876 C CA . ASP A 1 108 ? -14.687 -26.154 7.454 1.00 69.38 108 ASP A CA 1
ATOM 877 C C . ASP A 1 108 ? -15.859 -25.569 8.254 1.00 69.38 108 ASP A C 1
ATOM 879 O O . ASP A 1 108 ? -16.121 -24.366 8.251 1.00 69.38 108 ASP A O 1
ATOM 883 N N . ALA A 1 109 ? -16.622 -26.419 8.950 1.00 70.06 109 ALA A N 1
ATOM 884 C CA . ALA A 1 109 ? -17.677 -25.941 9.850 1.00 70.06 109 ALA A CA 1
ATOM 885 C C . ALA A 1 109 ? -17.128 -24.950 10.898 1.00 70.06 109 ALA A C 1
ATOM 887 O O . ALA A 1 109 ? -17.774 -23.942 11.178 1.00 70.06 109 ALA A O 1
ATOM 888 N N . GLY A 1 110 ? -15.910 -25.198 11.398 1.00 72.94 110 GLY A N 1
ATOM 889 C CA . GLY A 1 110 ? -15.203 -24.306 12.317 1.00 72.94 110 GLY A CA 1
ATOM 890 C C . GLY A 1 110 ? -14.870 -22.951 11.694 1.00 72.94 110 GLY A C 1
ATOM 891 O O . GLY A 1 110 ? -15.220 -21.922 12.262 1.00 72.94 110 GLY A O 1
ATOM 892 N N . THR A 1 111 ? -14.275 -22.923 10.503 1.00 68.50 111 THR A N 1
ATOM 893 C CA . THR A 1 111 ? -13.892 -21.660 9.847 1.00 68.50 111 THR A CA 1
ATOM 894 C C . THR A 1 111 ? -15.099 -20.908 9.296 1.00 68.50 111 THR A C 1
ATOM 896 O O . THR A 1 111 ? -15.091 -19.683 9.279 1.00 68.50 111 THR A O 1
ATOM 899 N N . ARG A 1 112 ? -16.193 -21.589 8.923 1.00 72.38 112 ARG A N 1
ATOM 900 C CA . ARG A 1 112 ? -17.480 -20.928 8.637 1.00 72.38 112 ARG A CA 1
ATOM 901 C C . ARG A 1 112 ? -18.066 -20.262 9.875 1.00 72.38 112 ARG A C 1
ATOM 903 O O . ARG A 1 112 ? -18.445 -19.099 9.793 1.00 72.38 112 ARG A O 1
ATOM 910 N N . ALA A 1 113 ? -18.113 -20.967 11.006 1.00 76.69 113 ALA A N 1
ATOM 911 C CA . ALA A 1 113 ? -18.595 -20.393 12.260 1.00 76.69 113 ALA A CA 1
ATOM 912 C C . ALA A 1 113 ? -17.705 -19.223 12.715 1.00 76.69 113 ALA A C 1
ATOM 914 O O . ALA A 1 113 ? -18.215 -18.172 13.089 1.00 76.69 113 ALA A O 1
ATOM 915 N N . LEU A 1 114 ? -16.382 -19.357 12.594 1.00 72.25 114 LEU A N 1
ATOM 916 C CA . LEU A 1 114 ? -15.427 -18.299 12.920 1.00 72.25 114 LEU A CA 1
ATOM 917 C C . LEU A 1 114 ? -15.529 -17.100 11.964 1.00 72.25 114 LEU A C 1
ATOM 919 O O . LEU A 1 114 ? -15.442 -15.963 12.413 1.00 72.25 114 LEU A O 1
ATOM 923 N N . ASN A 1 115 ? -15.763 -17.325 10.667 1.00 71.44 115 ASN A N 1
ATOM 924 C CA . ASN A 1 115 ? -16.070 -16.264 9.700 1.00 71.44 115 ASN A CA 1
ATOM 925 C C . ASN A 1 115 ? -17.364 -15.530 10.049 1.00 71.44 115 ASN A C 1
ATOM 927 O O . ASN A 1 115 ? -17.398 -14.305 10.014 1.00 71.44 115 ASN A O 1
ATOM 931 N N . GLN A 1 116 ? -18.409 -16.267 10.424 1.00 71.00 116 GLN A N 1
ATOM 932 C CA . GLN A 1 116 ? -19.715 -15.695 10.735 1.00 71.00 116 GLN A CA 1
ATOM 933 C C . GLN A 1 116 ? -19.745 -14.955 12.082 1.00 71.00 116 GLN A C 1
ATOM 935 O O . GLN A 1 116 ? -20.500 -13.998 12.218 1.00 71.00 116 GLN A O 1
ATOM 940 N N . MET A 1 117 ? -18.947 -15.383 13.067 1.00 67.00 117 MET A N 1
ATOM 941 C CA . MET A 1 117 ? -18.930 -14.781 14.409 1.00 67.00 117 MET A CA 1
ATOM 942 C C . MET A 1 117 ? -17.794 -13.769 14.619 1.00 67.00 117 MET A C 1
ATOM 944 O O . MET A 1 117 ? -17.986 -12.821 15.368 1.00 67.00 117 MET A O 1
ATOM 948 N N . MET A 1 118 ? -16.628 -13.950 13.982 1.00 63.38 118 MET A N 1
ATOM 949 C CA . MET A 1 118 ? -15.397 -13.178 14.245 1.00 63.38 118 MET A CA 1
ATOM 950 C C . MET A 1 118 ? -14.616 -12.806 12.966 1.00 63.38 118 MET A C 1
ATOM 952 O O . MET A 1 118 ? -13.408 -12.581 13.022 1.00 63.38 118 MET A O 1
ATOM 956 N N . GLY A 1 119 ? -15.250 -12.809 11.785 1.00 64.06 119 GLY A N 1
ATOM 957 C CA . GLY A 1 119 ? -14.585 -12.425 10.528 1.00 64.06 119 GLY A CA 1
ATOM 958 C C . GLY A 1 119 ? -13.416 -13.334 10.112 1.00 64.06 119 GLY A C 1
ATOM 959 O O . GLY A 1 119 ? -12.566 -12.926 9.326 1.00 64.06 119 GLY A O 1
ATOM 960 N N . GLY A 1 120 ? -13.348 -14.556 10.652 1.00 67.06 120 GLY A N 1
ATOM 961 C CA . GLY A 1 120 ? -12.460 -15.618 10.168 1.00 67.06 120 GLY A CA 1
ATOM 962 C C . GLY A 1 120 ? -11.153 -15.769 10.925 1.00 67.06 120 GLY A C 1
ATOM 963 O O . GLY A 1 120 ? -10.435 -16.736 10.692 1.00 67.06 120 GLY A O 1
ATOM 964 N N . THR A 1 121 ? -10.855 -14.862 11.858 1.00 57.66 121 THR A N 1
ATOM 965 C CA . THR A 1 121 ? -9.629 -14.906 12.661 1.00 57.66 121 THR A CA 1
ATOM 966 C C . THR A 1 121 ? -9.957 -14.662 14.127 1.00 57.66 121 THR A C 1
ATOM 968 O O . THR A 1 121 ? -10.563 -13.655 14.481 1.00 57.66 121 THR A O 1
ATOM 971 N N . LEU A 1 122 ? -9.537 -15.575 15.007 1.00 58.62 122 LEU A N 1
ATOM 972 C CA . LEU A 1 122 ? -9.654 -15.379 16.449 1.00 58.62 122 LEU A CA 1
ATOM 973 C C . LEU A 1 122 ? -8.542 -14.425 16.907 1.00 58.62 122 LEU A C 1
ATOM 975 O O . LEU A 1 122 ? -7.445 -14.863 17.247 1.00 58.62 122 LEU A O 1
ATOM 979 N N . LYS A 1 123 ? -8.805 -13.117 16.876 1.00 59.53 123 LYS A N 1
ATOM 980 C CA . LYS A 1 123 ? -7.877 -12.115 17.414 1.00 59.53 123 LYS A CA 1
ATOM 981 C C . LYS A 1 123 ? -7.831 -12.245 18.935 1.00 59.53 123 LYS A C 1
ATOM 983 O O . LYS A 1 123 ? -8.873 -12.234 19.594 1.00 59.53 123 LYS A O 1
ATOM 988 N N . THR A 1 124 ? -6.642 -12.403 19.515 1.00 56.03 124 THR A N 1
ATOM 989 C CA . THR A 1 124 ? -6.513 -12.364 20.977 1.00 56.03 124 THR A CA 1
ATOM 990 C C . THR A 1 124 ? -6.636 -10.920 21.464 1.00 56.03 124 THR A C 1
ATOM 992 O O . THR A 1 124 ? -6.469 -9.985 20.686 1.00 56.03 124 THR A O 1
ATOM 995 N N . LYS A 1 125 ? -6.872 -10.692 22.765 1.00 54.94 125 LYS A N 1
ATOM 996 C CA . LYS A 1 125 ? -6.966 -9.328 23.333 1.00 54.94 125 LYS A CA 1
ATOM 997 C C . LYS A 1 125 ? -5.724 -8.453 23.082 1.00 54.94 125 LYS A C 1
ATOM 999 O O . LYS A 1 125 ? -5.800 -7.248 23.264 1.00 54.94 125 LYS A O 1
ATOM 1004 N N . LYS A 1 126 ? -4.589 -9.053 22.700 1.00 53.00 126 LYS A N 1
ATOM 1005 C CA . LYS A 1 126 ? -3.356 -8.346 22.321 1.00 53.00 126 LYS A CA 1
ATOM 1006 C C . LYS A 1 126 ? -3.312 -7.933 20.846 1.00 53.00 126 LYS A C 1
ATOM 1008 O O . LYS A 1 126 ? -2.526 -7.056 20.513 1.00 53.00 126 LYS A O 1
ATOM 1013 N N . ASP A 1 127 ? -4.129 -8.559 20.003 1.00 52.97 127 ASP A N 1
ATOM 1014 C CA . ASP A 1 127 ? -4.158 -8.352 18.550 1.00 52.97 127 ASP A CA 1
ATOM 1015 C C . ASP A 1 127 ? -5.322 -7.451 18.112 1.00 52.97 127 ASP A C 1
ATOM 1017 O O . ASP A 1 127 ? -5.415 -7.091 16.939 1.00 52.97 127 ASP A O 1
ATOM 1021 N N . LEU A 1 128 ? -6.230 -7.112 19.036 1.00 57.03 128 LEU A N 1
ATOM 1022 C CA . LEU A 1 128 ? -7.289 -6.139 18.794 1.00 57.03 128 LEU A CA 1
ATOM 1023 C C . LEU A 1 128 ? -6.655 -4.756 18.671 1.00 57.03 128 LEU A C 1
ATOM 1025 O O . LEU A 1 128 ? -5.951 -4.300 19.575 1.00 57.03 128 LEU A O 1
ATOM 1029 N N . SER A 1 129 ? -6.929 -4.078 17.558 1.00 63.34 129 SER A N 1
ATOM 1030 C CA . SER A 1 129 ? -6.655 -2.644 17.469 1.00 63.34 129 SER A CA 1
ATOM 1031 C C . SER A 1 129 ? -7.433 -1.918 18.574 1.00 63.34 129 SER A C 1
ATOM 1033 O O . SER A 1 129 ? -8.491 -2.390 18.997 1.00 63.34 129 SER A O 1
ATOM 1035 N N . ALA A 1 130 ? -6.959 -0.755 19.032 1.00 65.31 130 ALA A N 1
ATOM 1036 C CA . ALA A 1 130 ? -7.692 0.064 20.007 1.00 65.31 130 ALA A CA 1
ATOM 1037 C C . ALA A 1 130 ? -9.147 0.327 19.559 1.00 65.31 130 ALA A C 1
ATOM 1039 O O . ALA A 1 130 ? -10.052 0.440 20.383 1.00 65.31 130 ALA A O 1
ATOM 1040 N N . LEU A 1 131 ? -9.373 0.337 18.240 1.00 66.25 131 LEU A N 1
ATOM 1041 C CA . LEU A 1 131 ? -10.679 0.482 17.602 1.00 66.25 131 LEU A CA 1
ATOM 1042 C C . LEU A 1 131 ? -11.601 -0.746 17.693 1.00 66.25 131 LEU A C 1
ATOM 1044 O O . LEU A 1 131 ? -12.808 -0.600 17.543 1.00 66.25 131 LEU A O 1
ATOM 1048 N N . GLU A 1 132 ? -11.054 -1.938 17.934 1.00 64.50 132 GLU A N 1
ATOM 1049 C CA . GLU A 1 132 ? -11.798 -3.204 18.019 1.00 64.50 132 GLU A CA 1
ATOM 1050 C C . GLU A 1 132 ? -12.091 -3.625 19.469 1.00 64.50 132 GLU A C 1
ATOM 1052 O O . GLU A 1 132 ? -12.844 -4.572 19.705 1.00 64.50 132 GLU A O 1
ATOM 1057 N N . MET A 1 133 ? -11.506 -2.939 20.458 1.00 65.94 133 MET A N 1
ATOM 1058 C CA . MET A 1 133 ? -11.810 -3.188 21.865 1.00 65.94 133 MET A CA 1
ATOM 1059 C C . MET A 1 133 ? -13.241 -2.738 22.178 1.00 65.94 133 MET A C 1
ATOM 1061 O O . MET A 1 133 ? -13.595 -1.576 21.997 1.00 65.94 133 MET A O 1
ATOM 1065 N N . THR A 1 134 ? -14.056 -3.663 22.676 1.00 64.31 134 THR A N 1
ATOM 1066 C CA . THR A 1 134 ? -15.415 -3.406 23.164 1.00 64.31 134 THR A CA 1
ATOM 1067 C C . THR A 1 134 ? -15.505 -3.810 24.633 1.00 64.31 134 THR A C 1
ATOM 1069 O O . THR A 1 134 ? -14.830 -4.744 25.075 1.00 64.31 134 THR A O 1
ATOM 1072 N N . LEU A 1 135 ? -16.272 -3.048 25.416 1.00 69.56 135 LEU A N 1
ATOM 1073 C CA . LEU A 1 135 ? -16.487 -3.313 26.836 1.00 69.56 135 LEU A CA 1
ATOM 1074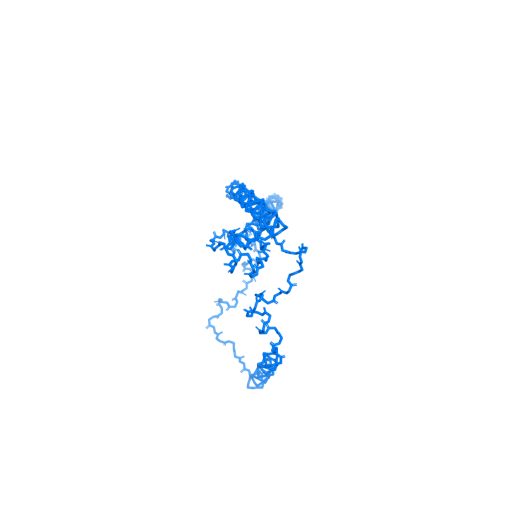 C C . LEU A 1 135 ? -17.782 -4.122 26.987 1.00 69.56 135 LEU A C 1
ATOM 1076 O O . LEU A 1 135 ? -18.851 -3.654 26.596 1.00 69.56 135 LEU A O 1
ATOM 1080 N N . ASP A 1 136 ? -17.689 -5.329 27.543 1.00 68.19 136 ASP A N 1
ATOM 1081 C CA . ASP A 1 136 ? -18.858 -6.186 27.753 1.00 68.19 136 ASP A CA 1
ATOM 1082 C C . ASP A 1 136 ? -19.725 -5.626 28.885 1.00 68.19 136 ASP A C 1
ATOM 1084 O O . ASP A 1 136 ? -19.312 -5.602 30.047 1.00 68.19 136 ASP A O 1
ATOM 1088 N N . ARG A 1 137 ? -20.935 -5.173 28.545 1.00 69.94 137 ARG A N 1
ATOM 1089 C CA . ARG A 1 137 ? -21.904 -4.665 29.519 1.00 69.94 137 ARG A CA 1
ATOM 1090 C C . ARG A 1 137 ? -22.665 -5.818 30.160 1.00 69.94 137 ARG A C 1
ATOM 1092 O O . ARG A 1 137 ? -23.227 -6.667 29.468 1.00 69.94 137 ARG A O 1
ATOM 1099 N N . GLU A 1 138 ? -22.687 -5.861 31.487 1.00 74.50 138 GLU A N 1
ATOM 1100 C CA . GLU A 1 138 ? -23.362 -6.945 32.199 1.00 74.50 138 GLU A CA 1
ATOM 1101 C C . GLU A 1 138 ? -24.894 -6.751 32.179 1.00 74.50 138 GLU A C 1
ATOM 1103 O O . GLU A 1 138 ? -25.366 -5.629 32.362 1.00 74.50 138 GLU A O 1
ATOM 1108 N N . PRO A 1 139 ? -25.710 -7.815 32.019 1.00 70.19 139 PRO A N 1
ATOM 1109 C CA . PRO A 1 139 ? -27.162 -7.693 31.818 1.00 70.19 139 PRO A CA 1
ATOM 1110 C C . PRO A 1 139 ? -27.912 -6.978 32.950 1.00 70.19 139 PRO A C 1
ATOM 1112 O O . PRO A 1 139 ? -28.939 -6.341 32.721 1.00 70.19 139 PRO A O 1
ATOM 1115 N N . TRP A 1 140 ? -27.407 -7.071 34.182 1.00 75.31 140 TRP A N 1
ATOM 1116 C CA . TRP A 1 140 ? -28.007 -6.413 35.344 1.00 75.31 140 TRP A CA 1
ATOM 1117 C C . TRP A 1 140 ? -27.860 -4.884 35.299 1.00 75.31 140 TRP A C 1
ATOM 1119 O O . TRP A 1 140 ? -28.659 -4.196 35.929 1.00 75.31 140 TRP A O 1
ATOM 1129 N N . MET A 1 141 ? -26.901 -4.352 34.526 1.00 67.25 141 MET A N 1
ATOM 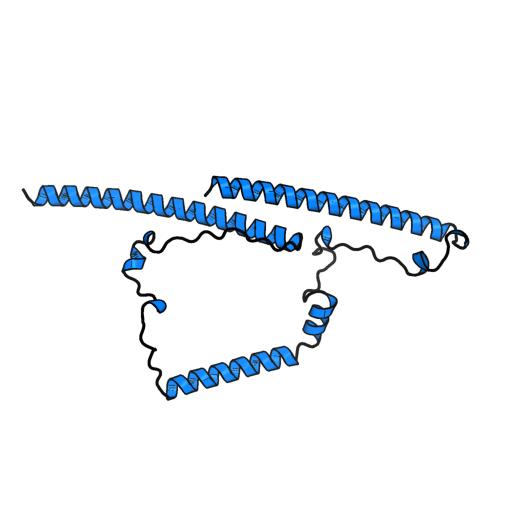1130 C CA . MET A 1 141 ? -26.700 -2.909 34.329 1.00 67.25 141 MET A CA 1
ATOM 1131 C C . MET A 1 141 ? -27.793 -2.258 33.467 1.00 67.25 141 MET A C 1
ATOM 1133 O O . MET A 1 141 ? -27.870 -1.033 33.423 1.00 67.25 141 MET A O 1
ATOM 1137 N N . ASP A 1 142 ? -28.598 -3.059 32.762 1.00 70.81 142 ASP A N 1
ATOM 1138 C CA . ASP A 1 142 ? -29.734 -2.608 31.944 1.00 70.81 142 ASP A CA 1
ATOM 1139 C C . ASP A 1 142 ? -31.095 -2.994 32.534 1.00 70.81 142 ASP A C 1
ATOM 1141 O O . ASP A 1 142 ? -32.101 -2.340 32.267 1.00 70.81 142 ASP A O 1
ATOM 1145 N N . GLN A 1 143 ? -31.145 -4.075 33.314 1.00 69.75 143 GLN A N 1
ATOM 1146 C CA . GLN A 1 143 ? -32.399 -4.648 33.810 1.00 69.75 143 GLN A CA 1
ATOM 1147 C C . GLN A 1 143 ? -32.842 -4.100 35.169 1.00 69.75 143 GLN A C 1
ATOM 1149 O O . GLN A 1 143 ? -34.029 -4.176 35.480 1.00 69.75 143 GLN A O 1
ATOM 1154 N N . ILE A 1 144 ? -31.918 -3.578 35.979 1.00 71.88 144 ILE A N 1
ATOM 1155 C CA . ILE A 1 144 ? -32.216 -3.083 37.326 1.00 71.88 144 ILE A CA 1
ATOM 1156 C C . ILE A 1 144 ? -32.195 -1.548 37.293 1.00 71.88 144 ILE A C 1
ATOM 1158 O O . ILE A 1 144 ? -31.152 -0.976 36.970 1.00 71.88 144 ILE A O 1
ATOM 1162 N N . PRO A 1 145 ? -33.311 -0.866 37.616 1.00 71.94 145 PRO A N 1
ATOM 1163 C CA . PRO A 1 145 ? -33.331 0.587 37.758 1.00 71.94 145 PRO A CA 1
ATOM 1164 C C . PRO A 1 145 ? -32.338 1.048 38.831 1.00 71.94 145 PRO A C 1
ATOM 1166 O O . PRO A 1 145 ? -32.192 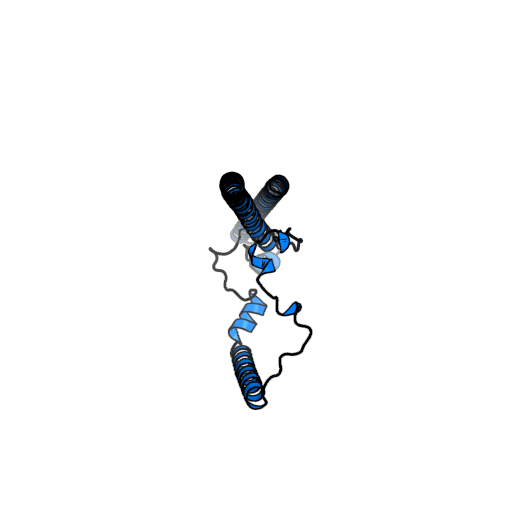0.391 39.861 1.00 71.94 145 PRO A O 1
ATOM 1169 N N . GLU A 1 146 ? -31.701 2.205 38.635 1.00 63.59 146 GLU A N 1
ATOM 1170 C CA . GLU A 1 146 ? -30.704 2.755 39.575 1.00 63.59 146 GLU A CA 1
ATOM 1171 C C . GLU A 1 146 ? -31.239 2.904 41.015 1.00 63.59 146 GLU A C 1
ATOM 1173 O O . GLU A 1 146 ? -30.471 2.847 41.972 1.00 63.59 146 GLU A O 1
ATOM 1178 N N . GLU A 1 147 ? -32.559 3.038 41.174 1.00 67.56 147 GLU A N 1
ATOM 1179 C CA . GLU A 1 147 ? -33.255 3.156 42.462 1.00 67.56 147 GLU A CA 1
ATOM 1180 C C . GLU A 1 147 ? -33.317 1.838 43.260 1.00 67.56 147 GLU A C 1
ATOM 1182 O O . GLU A 1 147 ? -33.464 1.869 44.481 1.00 67.56 147 GLU A O 1
ATOM 1187 N N . GLU A 1 148 ? -33.185 0.685 42.594 1.00 70.12 148 GLU A N 1
ATOM 1188 C CA . GLU A 1 148 ? -33.203 -0.651 43.214 1.00 70.12 148 GLU A CA 1
ATOM 1189 C C . GLU A 1 148 ? -31.797 -1.264 43.345 1.00 70.12 148 GLU A C 1
ATOM 1191 O O . GLU A 1 148 ? -31.637 -2.381 43.847 1.00 70.12 148 GLU A O 1
ATOM 1196 N N . MET A 1 149 ? -30.758 -0.542 42.913 1.00 67.44 149 MET A N 1
ATOM 1197 C CA . MET A 1 149 ? -29.377 -1.009 42.988 1.00 67.44 149 MET A CA 1
ATOM 1198 C C . MET A 1 149 ? -28.795 -0.895 44.398 1.00 67.44 149 MET A C 1
ATOM 1200 O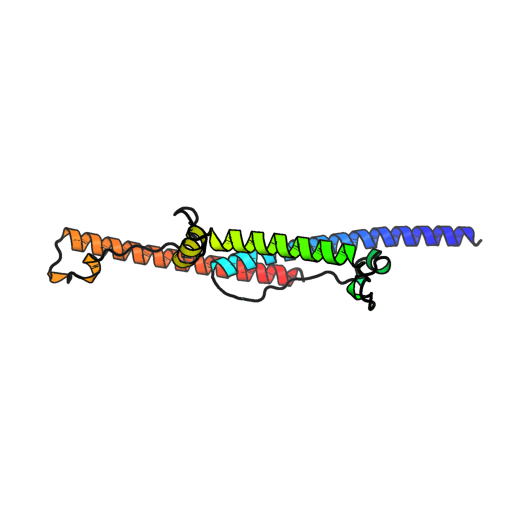 O . MET A 1 149 ? -28.989 0.079 45.124 1.00 67.44 149 MET A O 1
ATOM 1204 N N . THR A 1 150 ? -27.985 -1.885 44.770 1.00 78.38 150 THR A N 1
ATOM 1205 C CA . THR A 1 150 ? -27.141 -1.789 45.972 1.00 78.38 150 THR A CA 1
ATOM 1206 C C . THR A 1 150 ? -25.995 -0.793 45.762 1.00 78.38 150 THR A C 1
ATOM 1208 O O . THR A 1 150 ? -25.537 -0.594 44.639 1.00 78.38 150 THR A O 1
ATOM 1211 N N . GLU A 1 151 ? -25.462 -0.204 46.841 1.00 76.19 151 GLU A N 1
ATOM 1212 C CA . GLU A 1 151 ? -24.331 0.746 46.767 1.00 76.19 151 GLU A CA 1
ATOM 1213 C C . GLU A 1 151 ? -23.118 0.180 45.996 1.00 76.19 151 GLU A C 1
ATOM 1215 O O . GLU A 1 151 ? -22.442 0.908 45.270 1.00 76.19 151 GLU A O 1
ATOM 1220 N N . LEU A 1 152 ? -22.879 -1.134 46.092 1.00 76.94 152 LEU A N 1
ATOM 1221 C CA . LEU A 1 152 ? -21.836 -1.836 45.332 1.00 76.94 152 LEU A CA 1
ATOM 1222 C C . LEU A 1 152 ? -22.126 -1.892 43.821 1.00 76.94 152 LEU A C 1
ATOM 1224 O O . LEU A 1 152 ? -21.203 -1.764 43.021 1.00 76.94 152 LEU A O 1
ATOM 1228 N N . GLN A 1 153 ? -23.389 -2.062 43.425 1.00 75.31 153 GLN A N 1
ATOM 1229 C CA . GLN A 1 153 ? -23.810 -2.088 42.019 1.00 75.31 153 GLN A CA 1
ATOM 1230 C C . GLN A 1 153 ? -23.782 -0.691 41.394 1.00 75.31 153 GLN A C 1
ATOM 1232 O O . GLN A 1 153 ? -23.325 -0.546 40.263 1.00 75.31 153 GLN A O 1
ATOM 1237 N N . LEU A 1 154 ? -24.173 0.342 42.148 1.00 77.44 154 LEU A N 1
ATOM 1238 C CA . LEU A 1 154 ? -24.041 1.747 41.742 1.00 77.44 154 LEU A CA 1
ATOM 1239 C C . LEU A 1 154 ? -22.575 2.142 41.514 1.00 77.44 154 LEU A C 1
ATOM 1241 O O . LEU A 1 154 ? -22.257 2.802 40.524 1.00 77.44 154 LEU A O 1
ATOM 1245 N N . LEU A 1 155 ? -21.667 1.710 42.398 1.00 82.25 155 LEU A N 1
ATOM 1246 C CA . LEU A 1 155 ? -20.232 1.945 42.225 1.00 82.25 155 LEU A CA 1
ATOM 1247 C C . LEU A 1 155 ? -19.691 1.228 40.977 1.00 82.25 155 LEU A C 1
ATOM 1249 O O . LEU A 1 155 ? -18.983 1.843 40.183 1.00 82.25 155 LEU A O 1
ATOM 1253 N N . ALA A 1 156 ? -20.071 -0.035 40.766 1.00 79.56 156 ALA A N 1
ATOM 1254 C CA . ALA A 1 156 ? -19.660 -0.815 39.598 1.00 79.56 156 ALA A CA 1
ATOM 1255 C C . ALA A 1 156 ? -20.204 -0.247 38.272 1.00 79.56 156 ALA A C 1
ATOM 1257 O O . ALA A 1 156 ? -19.474 -0.212 37.281 1.00 79.56 156 ALA A O 1
ATOM 1258 N N . LEU A 1 157 ? -21.446 0.253 38.251 1.00 79.25 157 LEU A N 1
ATOM 1259 C CA . LEU A 1 157 ? -22.032 0.932 37.091 1.00 79.25 157 LEU A CA 1
ATOM 1260 C C . LEU A 1 157 ? -21.260 2.216 36.756 1.00 79.25 157 LEU A C 1
ATOM 1262 O O . LEU A 1 157 ? -20.938 2.468 35.597 1.00 79.25 157 LEU A O 1
ATOM 1266 N N . LYS A 1 158 ? -20.909 3.005 37.777 1.00 83.31 158 LYS A N 1
ATOM 1267 C CA . LYS A 1 158 ? -20.131 4.235 37.601 1.00 83.31 158 LYS A CA 1
ATOM 1268 C C . LYS A 1 158 ? -18.721 3.950 37.080 1.00 83.31 158 LYS A C 1
ATOM 1270 O O . LYS A 1 158 ? -18.281 4.595 36.135 1.00 83.31 158 LYS A O 1
ATOM 1275 N N . GLU A 1 159 ? -18.043 2.941 37.627 1.00 84.75 159 GLU A N 1
ATOM 1276 C CA . GLU A 1 159 ? -16.745 2.494 37.109 1.00 84.75 159 GLU A CA 1
ATOM 1277 C C . GLU A 1 159 ? -16.827 1.984 35.666 1.00 84.75 159 GLU A C 1
ATOM 1279 O O . GLU A 1 159 ? -15.898 2.198 34.888 1.00 84.75 159 GLU A O 1
ATOM 1284 N N . PHE A 1 160 ? -17.910 1.293 35.300 1.00 83.31 160 PHE A N 1
ATOM 1285 C CA . PHE A 1 160 ? -18.139 0.838 33.930 1.00 83.31 160 PHE A CA 1
ATOM 1286 C C . PHE A 1 160 ? -18.312 2.024 32.975 1.00 83.31 160 PHE A C 1
ATOM 1288 O O . PHE A 1 160 ? -17.629 2.077 31.958 1.00 83.31 160 PHE A O 1
ATOM 1295 N N . GLN A 1 161 ? -19.143 3.007 33.333 1.00 82.31 161 GLN A N 1
ATOM 1296 C CA . GLN A 1 161 ? -19.340 4.229 32.542 1.00 82.31 161 GLN A CA 1
ATOM 1297 C C . GLN A 1 161 ? -18.048 5.043 32.394 1.00 82.31 161 GLN A C 1
ATOM 1299 O O . GLN A 1 161 ? -17.769 5.580 31.322 1.00 82.31 161 GLN A O 1
ATOM 1304 N N . ASP A 1 162 ? -17.242 5.135 33.453 1.00 84.81 162 ASP A N 1
ATOM 1305 C CA . ASP A 1 162 ? -15.951 5.823 33.402 1.00 84.81 162 ASP A CA 1
ATOM 1306 C C . ASP A 1 162 ? -14.960 5.080 32.485 1.00 84.81 162 ASP A C 1
ATOM 1308 O O . ASP A 1 162 ? -14.255 5.715 31.697 1.00 84.81 162 ASP A O 1
ATOM 1312 N N . LYS A 1 163 ? -14.945 3.737 32.514 1.00 83.06 163 LYS A N 1
ATOM 1313 C CA . LYS A 1 163 ? -14.148 2.903 31.592 1.00 83.06 163 LYS A CA 1
ATOM 1314 C C . LYS A 1 163 ? -14.636 3.005 30.147 1.00 83.06 163 LYS A C 1
ATOM 1316 O O . LYS A 1 163 ? -13.810 3.061 29.242 1.00 83.06 163 LYS A O 1
ATOM 1321 N N . GLU A 1 164 ? -15.945 3.055 29.925 1.00 82.44 164 GLU A N 1
ATOM 1322 C CA . GLU A 1 164 ? -16.551 3.219 28.601 1.00 82.44 164 GLU A CA 1
ATOM 1323 C C . GLU A 1 164 ? -16.179 4.575 27.989 1.00 82.44 164 GLU A C 1
ATOM 1325 O O . GLU A 1 164 ? -15.727 4.636 26.846 1.00 82.44 164 GLU A O 1
ATOM 1330 N N . LYS A 1 165 ? -16.269 5.658 28.771 1.00 85.44 165 LYS A N 1
ATOM 1331 C CA . LYS A 1 165 ? -15.822 6.992 28.341 1.00 85.44 165 LYS A CA 1
ATOM 1332 C C . LYS A 1 165 ? -14.328 7.028 28.041 1.00 85.44 165 LYS A C 1
ATOM 1334 O O . LYS A 1 165 ? -13.933 7.562 27.010 1.00 85.44 165 LYS A O 1
ATOM 1339 N N . ALA A 1 166 ? -13.500 6.442 28.908 1.00 85.50 166 ALA A N 1
ATOM 1340 C CA . ALA A 1 166 ? -12.059 6.373 28.681 1.00 85.50 166 ALA A CA 1
ATOM 1341 C C . ALA A 1 166 ? -11.718 5.598 27.396 1.00 85.50 166 ALA A C 1
ATOM 1343 O O . ALA A 1 166 ? -10.863 6.037 26.628 1.00 85.50 166 ALA A O 1
ATOM 1344 N N . LEU A 1 167 ? -12.420 4.491 27.135 1.00 83.06 167 LEU A N 1
ATOM 1345 C CA . LEU A 1 167 ? -12.255 3.701 25.917 1.00 83.06 167 LEU A CA 1
ATOM 1346 C C . LEU A 1 167 ? -12.678 4.484 24.667 1.00 83.06 167 LEU A C 1
ATOM 1348 O O . LEU A 1 167 ? -11.946 4.491 23.680 1.00 83.06 167 LEU A O 1
ATOM 1352 N N . ALA A 1 168 ? -13.814 5.185 24.715 1.00 82.94 168 ALA A N 1
ATOM 1353 C CA . ALA A 1 168 ? -14.265 6.041 23.619 1.00 82.94 168 ALA A CA 1
ATOM 1354 C C . ALA A 1 168 ? -13.254 7.165 23.319 1.00 82.94 168 ALA A C 1
ATOM 1356 O O . ALA A 1 168 ? -12.907 7.399 22.160 1.00 82.94 168 ALA A O 1
ATOM 1357 N N . ASP A 1 169 ? -12.708 7.806 24.357 1.00 87.12 169 ASP A N 1
ATOM 1358 C CA . ASP A 1 169 ? -11.672 8.833 24.214 1.00 87.12 169 ASP A CA 1
ATOM 1359 C C . ASP A 1 169 ? -10.374 8.275 23.602 1.00 87.12 169 ASP A C 1
ATOM 1361 O O . ASP A 1 169 ? -9.709 8.963 22.821 1.00 87.12 169 ASP A O 1
ATOM 1365 N N . GLU A 1 170 ? -9.971 7.051 23.959 1.00 85.50 170 GLU A N 1
ATOM 1366 C CA . GLU A 1 170 ? -8.815 6.376 23.356 1.00 85.50 170 GLU A CA 1
ATOM 1367 C C . GLU A 1 170 ? -9.058 6.022 21.887 1.00 85.50 170 GLU A C 1
ATOM 1369 O O . GLU A 1 170 ? -8.193 6.293 21.049 1.00 85.50 170 GLU A O 1
ATOM 1374 N N . GLN A 1 171 ? -10.241 5.500 21.553 1.00 84.25 171 GLN A N 1
ATOM 1375 C CA . GLN A 1 171 ? -10.635 5.205 20.174 1.00 84.25 171 GLN A CA 1
ATOM 1376 C C . GLN A 1 171 ? -10.625 6.462 19.302 1.00 84.25 171 GLN A C 1
ATOM 1378 O O . GLN A 1 171 ? -10.056 6.451 18.210 1.00 84.25 171 GLN A O 1
ATOM 1383 N N . ASP A 1 172 ? -11.176 7.572 19.792 1.00 86.00 172 ASP A N 1
ATOM 1384 C CA . ASP A 1 172 ? -11.200 8.838 19.058 1.00 86.00 172 ASP A CA 1
ATOM 1385 C C . ASP A 1 172 ? -9.803 9.440 18.871 1.00 86.00 172 ASP A C 1
ATOM 1387 O O . ASP A 1 172 ? -9.491 9.981 17.805 1.00 86.00 172 ASP A O 1
ATOM 1391 N N . LYS A 1 173 ? -8.932 9.351 19.884 1.00 89.12 173 LYS A N 1
ATOM 1392 C CA . LYS A 1 173 ? -7.523 9.761 19.751 1.00 89.12 173 LYS A CA 1
ATOM 1393 C C . LYS A 1 173 ? -6.801 8.908 18.716 1.00 89.12 173 LYS A C 1
ATOM 1395 O O . LYS A 1 173 ? -6.047 9.449 17.909 1.00 89.12 173 LYS A O 1
ATOM 1400 N N . TYR A 1 174 ? -7.045 7.601 18.728 1.00 86.06 174 TYR A N 1
ATOM 1401 C CA . TYR A 1 174 ? -6.427 6.667 17.800 1.00 86.06 174 TYR A CA 1
ATOM 1402 C C . TYR A 1 174 ? -6.894 6.899 16.356 1.00 86.06 174 TYR A C 1
ATOM 1404 O O . TYR A 1 174 ? -6.052 7.009 15.467 1.00 86.06 174 TYR A O 1
ATOM 1412 N N . ARG A 1 175 ? -8.199 7.116 16.124 1.00 87.31 175 ARG A N 1
ATOM 1413 C CA . ARG A 1 175 ? -8.734 7.517 14.806 1.00 87.31 175 ARG A CA 1
ATOM 1414 C C . ARG A 1 175 ? -8.069 8.783 14.283 1.00 87.31 175 ARG A C 1
ATOM 1416 O O . ARG A 1 175 ? -7.550 8.787 13.175 1.00 87.31 175 ARG A O 1
ATOM 1423 N N . LYS A 1 176 ? -8.000 9.834 15.109 1.00 89.25 176 LYS A N 1
ATOM 1424 C CA . LYS A 1 176 ? -7.356 11.105 14.730 1.00 89.25 176 LYS A CA 1
ATOM 1425 C C . LYS A 1 176 ? -5.877 10.933 14.385 1.00 89.25 176 LYS A C 1
ATOM 1427 O O . LYS A 1 176 ? -5.375 11.637 13.511 1.00 89.25 176 LYS A O 1
ATOM 1432 N N . LEU A 1 177 ? -5.177 10.031 15.073 1.00 90.00 177 LEU A N 1
ATOM 1433 C CA . LEU A 1 177 ? -3.778 9.718 14.788 1.00 90.00 177 LEU A CA 1
ATOM 1434 C C . LEU A 1 177 ? -3.638 9.013 13.437 1.00 90.00 177 LEU A C 1
ATOM 1436 O O . LEU A 1 177 ? -2.809 9.431 12.630 1.00 90.00 177 LEU A O 1
ATOM 1440 N N . LEU A 1 178 ? -4.469 8.001 13.177 1.00 89.38 178 LEU A N 1
ATOM 1441 C CA . LEU A 1 178 ? -4.500 7.293 11.898 1.00 89.38 178 LEU A CA 1
ATOM 1442 C C . LEU A 1 178 ? -4.852 8.235 10.740 1.00 89.38 178 LEU A C 1
ATOM 1444 O O . LEU A 1 178 ? -4.147 8.238 9.735 1.00 89.38 178 LEU A O 1
ATOM 1448 N N . ASP A 1 179 ? -5.851 9.104 10.901 1.00 88.81 179 ASP A N 1
ATOM 1449 C CA . ASP A 1 179 ? -6.221 10.111 9.897 1.00 88.81 179 ASP A CA 1
ATOM 1450 C C . ASP A 1 179 ? -5.077 11.097 9.613 1.00 88.81 179 ASP A C 1
ATOM 1452 O O . ASP A 1 179 ? -4.815 11.461 8.461 1.00 88.81 179 ASP A O 1
ATOM 1456 N N . ALA A 1 180 ? -4.363 11.533 10.655 1.00 91.88 180 ALA A N 1
ATOM 1457 C CA . ALA A 1 180 ? -3.208 12.412 10.509 1.00 91.88 180 ALA A CA 1
ATOM 1458 C C . ALA A 1 180 ? -2.041 11.711 9.793 1.00 91.88 180 ALA A C 1
ATOM 1460 O O . ALA A 1 180 ? -1.411 12.313 8.918 1.00 91.88 180 ALA A O 1
ATOM 1461 N N . GLU A 1 181 ? -1.769 10.444 10.125 1.00 91.75 181 GLU A N 1
ATOM 1462 C CA . GLU A 1 181 ? -0.770 9.620 9.437 1.00 91.75 181 GLU A CA 1
ATOM 1463 C C . GLU A 1 181 ? -1.142 9.442 7.961 1.00 91.75 181 GLU A C 1
ATOM 1465 O O . GLU A 1 181 ? -0.304 9.664 7.087 1.00 91.75 181 GLU A O 1
ATOM 1470 N N . LEU A 1 182 ? -2.408 9.132 7.675 1.00 90.44 182 LEU A N 1
ATOM 1471 C CA . LEU A 1 182 ? -2.934 8.956 6.326 1.00 90.44 182 LEU A CA 1
ATOM 1472 C C . LEU A 1 182 ? -2.758 10.242 5.503 1.00 90.44 182 LEU A C 1
ATOM 1474 O O . LEU A 1 182 ? -2.216 10.211 4.397 1.00 90.44 182 LEU A O 1
ATOM 1478 N N . LYS A 1 183 ? -3.127 11.402 6.059 1.00 90.94 183 LYS A N 1
ATOM 1479 C CA . LYS A 1 183 ? -2.945 12.699 5.391 1.00 90.94 183 LYS A CA 1
ATOM 1480 C C . LYS A 1 183 ? -1.473 13.004 5.102 1.00 90.94 183 LYS A C 1
ATOM 1482 O O . LYS A 1 183 ? -1.167 13.495 4.016 1.00 90.94 183 LYS A O 1
ATOM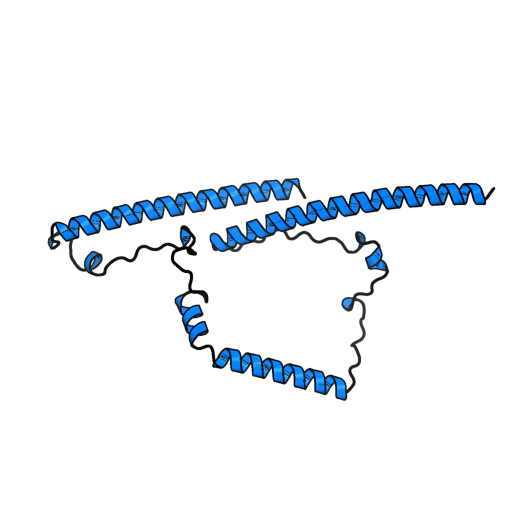 1487 N N . ARG A 1 184 ? -0.570 12.697 6.037 1.00 93.62 184 ARG A N 1
ATOM 1488 C CA . ARG A 1 184 ? 0.878 12.855 5.837 1.00 93.62 184 ARG A CA 1
ATOM 1489 C C . ARG A 1 184 ? 1.386 11.948 4.717 1.00 93.62 184 ARG A C 1
ATOM 1491 O O . ARG A 1 184 ? 2.078 12.424 3.827 1.00 93.62 184 ARG A O 1
ATOM 1498 N N . LEU A 1 185 ? 1.006 10.670 4.722 1.00 91.12 185 LEU A N 1
ATOM 1499 C CA . LEU A 1 185 ? 1.410 9.715 3.686 1.00 91.12 185 LEU A CA 1
ATOM 1500 C C . LEU A 1 185 ? 0.919 10.138 2.297 1.00 91.12 185 LEU A C 1
ATOM 1502 O O . LEU A 1 185 ? 1.675 10.030 1.337 1.00 91.12 185 LEU A O 1
ATOM 1506 N N . ARG A 1 186 ? -0.295 10.692 2.182 1.00 88.69 186 ARG A N 1
ATOM 1507 C CA . ARG A 1 186 ? -0.785 11.259 0.912 1.00 88.69 186 ARG A CA 1
ATOM 1508 C C . ARG A 1 186 ? 0.073 12.415 0.420 1.00 88.69 186 ARG A C 1
ATOM 1510 O O . ARG A 1 186 ? 0.349 12.488 -0.773 1.00 88.69 186 ARG A O 1
ATOM 1517 N N . GLN A 1 187 ? 0.472 13.318 1.315 1.00 91.69 187 GLN A N 1
ATOM 1518 C CA . GLN A 1 187 ? 1.352 14.433 0.962 1.00 91.69 187 GLN A CA 1
ATOM 1519 C C . GLN A 1 187 ? 2.709 13.916 0.484 1.00 91.69 187 GLN A C 1
ATOM 1521 O O . GLN A 1 187 ? 3.128 14.273 -0.608 1.00 91.69 187 GLN A O 1
ATOM 1526 N N . GLU A 1 188 ? 3.322 12.995 1.229 1.00 90.88 188 GLU A N 1
ATOM 1527 C CA . GLU A 1 188 ? 4.598 12.379 0.847 1.00 90.88 188 GLU A CA 1
ATOM 1528 C C . GLU A 1 188 ? 4.511 11.649 -0.503 1.00 90.88 188 GLU A C 1
ATOM 1530 O O . GLU A 1 188 ? 5.422 11.749 -1.316 1.00 90.88 188 GLU A O 1
ATOM 1535 N N . VAL A 1 189 ? 3.414 10.937 -0.781 1.00 89.88 189 VAL A N 1
ATOM 1536 C CA . VAL A 1 189 ? 3.211 10.283 -2.085 1.00 89.88 189 VAL A CA 1
ATOM 1537 C C . VAL A 1 189 ? 2.992 11.309 -3.197 1.00 89.88 189 VAL A C 1
ATOM 1539 O O . VAL A 1 189 ? 3.521 11.130 -4.286 1.00 89.88 189 VAL A O 1
ATOM 1542 N N . THR A 1 190 ? 2.278 12.405 -2.930 1.00 88.44 190 THR A N 1
ATOM 1543 C CA . THR A 1 190 ? 2.082 13.495 -3.905 1.00 88.44 190 THR A CA 1
ATOM 1544 C C . THR A 1 190 ? 3.388 14.225 -4.225 1.00 88.44 190 THR A C 1
ATOM 1546 O O . THR A 1 190 ? 3.550 14.697 -5.339 1.00 88.44 190 THR A O 1
ATOM 1549 N N . GLU A 1 191 ? 4.318 14.320 -3.275 1.00 89.44 191 GLU A N 1
ATOM 1550 C CA . GLU A 1 191 ? 5.643 14.917 -3.496 1.00 89.44 191 GLU A CA 1
ATOM 1551 C C . GLU A 1 191 ? 6.593 14.007 -4.290 1.00 89.44 191 GLU A C 1
ATOM 1553 O O . GLU A 1 191 ? 7.523 14.502 -4.925 1.00 89.44 191 GLU A O 1
ATOM 1558 N N . LEU A 1 192 ? 6.383 12.688 -4.234 1.00 84.75 192 LEU A N 1
ATOM 1559 C CA . LEU A 1 192 ? 7.190 11.692 -4.947 1.00 84.75 192 LEU A CA 1
ATOM 1560 C C . LEU A 1 192 ? 6.690 11.398 -6.371 1.00 84.75 192 LEU A C 1
ATOM 1562 O O . LEU A 1 192 ? 7.453 10.839 -7.162 1.00 84.75 192 LEU A O 1
ATOM 1566 N N . MET A 1 193 ? 5.431 11.727 -6.677 1.00 79.44 193 MET A N 1
ATOM 1567 C CA . MET A 1 193 ? 4.817 11.592 -8.008 1.00 79.44 193 MET A CA 1
ATOM 1568 C C . MET A 1 193 ? 5.094 12.812 -8.887 1.00 79.44 193 MET A C 1
ATOM 1570 O O . MET A 1 193 ? 5.392 12.592 -10.083 1.00 79.44 193 MET A O 1
#

pLDDT: mean 81.71, std 10.11, range [52.97, 95.69]

Foldseek 3Di:
DVVVVVVVVVVVVVVVVVVLVVVLVVLVVLLVVLVVLQVVLVVLCVLVVHDDDGDRDDDDCVSDPCSVVDDDPVNDPDDDDDDPVRVVVVVVVVVVVVVVVVVVVVPPPVQVVCCVPPVRDDQDPVRDDLQRDDDDDDPCLPVPPPVRDDPVVVVVNVVSVVVVVVSVVSNVVVNVVSVVSSVVSVVVSVVSD

Organism: NCBI:txid141414

Radius of gyration: 30.46 Å; chains: 1; bounding box: 72×51×87 Å

Sequence (193 aa):
RVHLLQAVAAEYRAAFNEVFKTCQGDKRSIMDQIREKTARMRSILAELQVEEEVPDPQLHDTEEADAVLQVKDSEISVEKWISPEEQKKIDDAKAKEEERLRQLRENDAGTRALNQMMGGTLKTKKDLSALEMTLDREPWMDQIPEEEMTELQLLALKEFQDKEKALADEQDKYRKLLDAELKRLRQEVTELM

Secondary structure (DSSP, 8-state):
-HHHHHHHHHHHHHHHHHHHHHHHHHHHHHHHHHHHHHHHHHHHHHHHT-----------GGG-GGGGGPPPGGG--SPPP--HHHHHHHHHHHHHHHHHHHHHHHH-HHHHHHHHHHTT----TTTS-TTT------THHHHS-GGG--HHHHHHHHHHHHHHHHHHHHHHHHHHHHHHHHHHHHHHHHHH-